Protein AF-A0A382LMN2-F1 (afdb_monomer_lite)

pLDDT: mean 72.13, std 16.88, range [38.47, 96.56]

Organism: NCBI:txid408172

Structure (mmCIF, N/CA/C/O backbone):
data_AF-A0A382LMN2-F1
#
_entry.id   AF-A0A382LMN2-F1
#
loop_
_atom_site.group_PDB
_atom_site.id
_atom_site.type_symbol
_atom_site.label_atom_id
_atom_site.label_alt_id
_atom_site.label_comp_id
_atom_site.label_asym_id
_atom_site.label_entity_id
_atom_site.label_seq_id
_atom_site.pdbx_PDB_ins_code
_atom_site.Cartn_x
_atom_site.Cartn_y
_atom_site.Cartn_z
_atom_site.occupancy
_atom_site.B_iso_or_equiv
_atom_site.auth_seq_id
_atom_site.auth_comp_id
_atom_site.auth_asym_id
_atom_site.auth_atom_id
_atom_site.pdbx_PDB_model_num
ATOM 1 N N . MET A 1 1 ? -44.922 22.639 53.403 1.00 44.03 1 MET A N 1
ATOM 2 C CA . MET A 1 1 ? -43.951 23.077 52.378 1.00 44.03 1 MET A CA 1
ATOM 3 C C . MET A 1 1 ? -42.665 22.311 52.611 1.00 44.03 1 MET A C 1
ATOM 5 O O . MET A 1 1 ? -41.783 22.781 53.315 1.00 44.03 1 MET A O 1
ATOM 9 N N . SER A 1 2 ? -42.624 21.088 52.099 1.00 39.62 2 SER A N 1
ATOM 10 C CA . SER A 1 2 ? -41.439 20.240 52.046 1.00 39.62 2 SER A CA 1
ATOM 11 C C . SER A 1 2 ? -41.051 20.148 50.576 1.00 39.62 2 SER A C 1
ATOM 13 O O . SER A 1 2 ? -41.815 19.634 49.766 1.00 39.62 2 SER A O 1
ATOM 15 N N . HIS A 1 3 ? -39.913 20.753 50.246 1.00 42.72 3 HIS A N 1
ATOM 16 C CA . HIS A 1 3 ? -39.228 20.577 48.973 1.00 42.72 3 HIS A CA 1
ATOM 17 C C . HIS A 1 3 ? -38.740 19.127 48.897 1.00 42.72 3 HIS A C 1
ATOM 19 O O . HIS A 1 3 ? -37.805 18.768 49.611 1.00 42.72 3 HIS A O 1
ATOM 25 N N . GLU A 1 4 ? -39.357 18.311 48.049 1.00 47.22 4 GLU A N 1
ATOM 26 C CA . GLU A 1 4 ? -38.741 17.076 47.567 1.00 47.22 4 GLU A CA 1
ATOM 27 C C . GLU A 1 4 ? -37.916 17.428 46.328 1.00 47.22 4 GLU A C 1
ATOM 29 O O . GLU A 1 4 ? -38.430 17.919 45.323 1.00 47.22 4 GLU A O 1
ATOM 34 N N . LYS A 1 5 ? -36.599 17.268 46.462 1.00 44.41 5 LYS A N 1
ATOM 35 C CA . LYS A 1 5 ? -35.650 17.255 45.355 1.00 44.41 5 LYS A CA 1
ATOM 36 C C . LYS A 1 5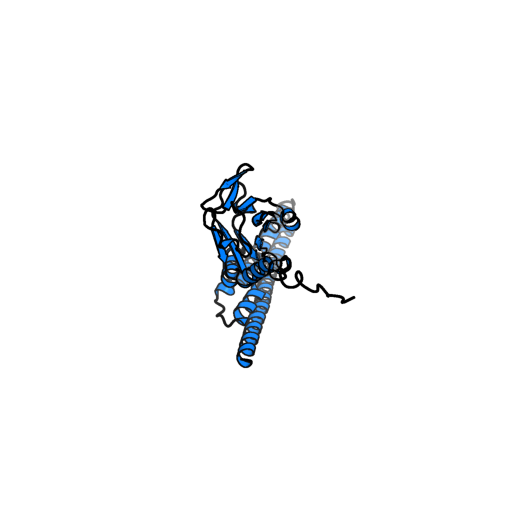 ? -35.883 15.971 44.559 1.00 44.41 5 LYS A C 1
ATOM 38 O O . LYS A 1 5 ? -35.509 14.900 45.026 1.00 44.41 5 LYS A O 1
ATOM 43 N N . GLU A 1 6 ? -36.438 16.087 43.362 1.00 44.44 6 GLU A N 1
ATOM 44 C CA . GLU A 1 6 ? -36.254 15.079 42.317 1.00 44.44 6 GLU A CA 1
ATOM 45 C C . GLU A 1 6 ? -34.881 15.321 41.669 1.00 44.44 6 GLU A C 1
ATOM 47 O O . GLU A 1 6 ? -34.753 16.035 40.677 1.00 44.44 6 GLU A O 1
ATOM 52 N N . GLU A 1 7 ? -33.825 14.799 42.296 1.00 52.94 7 GLU A N 1
ATOM 53 C CA . GLU A 1 7 ? -32.497 14.700 41.686 1.00 52.94 7 GLU A CA 1
ATOM 54 C C . GLU A 1 7 ? -32.306 13.290 41.114 1.00 52.94 7 GLU A C 1
ATOM 56 O O . GLU A 1 7 ? -32.461 12.301 41.825 1.00 52.94 7 GLU A O 1
ATOM 61 N N . GLY A 1 8 ? -31.905 13.229 39.841 1.00 51.38 8 GLY A N 1
ATOM 62 C CA . GLY A 1 8 ? -31.037 12.168 39.327 1.00 51.38 8 GLY A CA 1
ATOM 63 C C . GLY A 1 8 ? -31.713 10.882 38.857 1.00 51.38 8 GLY A C 1
ATOM 64 O O . GLY A 1 8 ? -31.663 9.865 39.542 1.00 51.38 8 GLY A O 1
ATOM 65 N N . TRP A 1 9 ? -32.242 10.877 37.629 1.00 49.50 9 TRP A N 1
ATOM 66 C CA . TRP A 1 9 ? -32.497 9.620 36.905 1.00 49.50 9 TRP A CA 1
ATOM 67 C C . TRP A 1 9 ? -32.193 9.687 35.399 1.00 49.50 9 TRP A C 1
ATOM 69 O O . TRP A 1 9 ? -32.800 8.969 34.613 1.00 49.50 9 TRP A O 1
ATOM 79 N N . TRP A 1 10 ? -31.259 10.553 34.985 1.00 48.50 10 TRP A N 1
ATOM 80 C CA . TRP A 1 10 ? -30.797 10.630 33.587 1.00 48.50 10 TRP A CA 1
ATOM 81 C C . TRP A 1 10 ? -29.269 10.696 33.418 1.00 48.50 10 TRP A C 1
ATOM 83 O O . TRP A 1 10 ? -28.801 10.609 32.289 1.00 48.50 10 TRP A O 1
ATOM 93 N N . ASP A 1 11 ? -28.484 10.781 34.499 1.00 49.44 11 ASP A N 1
ATOM 94 C CA . ASP A 1 11 ? -27.034 11.038 34.410 1.00 49.44 11 ASP A CA 1
ATOM 95 C C . ASP A 1 11 ? -26.134 9.780 34.477 1.00 49.44 11 ASP A C 1
ATOM 97 O O . ASP A 1 11 ? -24.919 9.903 34.366 1.00 49.44 11 ASP A O 1
ATOM 101 N N . GLU A 1 12 ? -26.683 8.562 34.606 1.00 54.69 12 GLU A N 1
ATOM 102 C CA . GLU A 1 12 ? -25.880 7.353 34.913 1.00 54.69 12 GLU A CA 1
ATOM 103 C C . GLU A 1 12 ? -25.796 6.292 33.786 1.00 54.69 12 GLU A C 1
ATOM 105 O O . GLU A 1 12 ? -25.371 5.164 34.016 1.00 54.69 12 GLU A O 1
ATOM 110 N N . ALA A 1 13 ? -26.180 6.602 32.546 1.00 53.03 13 ALA A N 1
ATOM 111 C CA . ALA A 1 13 ? -25.902 5.736 31.389 1.00 53.03 13 ALA A CA 1
ATOM 112 C C . ALA A 1 13 ? -26.024 6.574 30.108 1.00 53.03 13 ALA A C 1
ATOM 114 O O . ALA A 1 13 ? -27.131 6.917 29.708 1.00 53.03 13 ALA A O 1
ATOM 115 N N . LEU A 1 14 ? -24.944 7.004 29.450 1.00 52.25 14 LEU A N 1
ATOM 116 C CA . LEU A 1 14 ? -24.284 6.224 28.394 1.00 52.25 14 LEU A CA 1
ATOM 117 C C . LEU A 1 14 ? -22.991 6.938 27.904 1.00 52.25 14 LEU A C 1
ATOM 119 O O . LEU A 1 14 ? -23.033 7.601 26.871 1.00 52.25 14 LEU A O 1
ATOM 123 N N . PRO A 1 15 ? -21.827 6.809 28.566 1.00 46.28 15 PRO A N 1
ATOM 124 C CA . PRO A 1 15 ? -20.550 7.165 27.935 1.00 46.28 15 PRO A CA 1
ATOM 125 C C . PRO A 1 15 ? -19.889 5.997 27.173 1.00 46.28 15 PRO A C 1
ATOM 127 O O . PRO A 1 15 ? -18.960 6.218 26.410 1.00 46.28 15 PRO A O 1
ATOM 130 N N . GLU A 1 16 ? -20.357 4.749 27.315 1.00 50.62 16 GLU A N 1
ATOM 131 C CA . GLU A 1 16 ? -19.667 3.591 26.707 1.00 50.62 16 GLU A CA 1
ATOM 132 C C . GLU A 1 16 ? -20.002 3.341 25.224 1.00 50.62 16 GLU A C 1
ATOM 134 O O . GLU A 1 16 ? -19.225 2.705 24.510 1.00 50.62 16 GLU A O 1
ATOM 139 N N . ALA A 1 17 ? -21.147 3.825 24.731 1.00 52.25 17 ALA A N 1
ATOM 140 C CA . ALA A 1 17 ? -21.616 3.493 23.383 1.00 52.25 17 ALA A CA 1
ATOM 141 C C . ALA A 1 17 ? -20.947 4.322 22.269 1.00 52.25 17 ALA A C 1
ATOM 143 O O . ALA A 1 17 ? -20.741 3.803 21.171 1.00 52.25 17 ALA A O 1
ATOM 144 N N . GLU A 1 18 ? -20.590 5.585 22.532 1.00 52.78 18 GLU A N 1
ATOM 145 C CA . GLU A 1 18 ? -20.023 6.482 21.510 1.00 52.78 18 GLU A CA 1
ATOM 146 C C . GLU A 1 18 ? -18.546 6.176 21.198 1.00 52.78 18 GLU A C 1
ATOM 148 O O . GLU A 1 18 ? -18.110 6.334 20.056 1.00 52.78 18 GLU A O 1
ATOM 153 N N . ASP A 1 19 ? -17.802 5.621 22.159 1.00 63.00 19 ASP A N 1
ATOM 154 C CA . ASP A 1 19 ? -16.379 5.291 21.996 1.00 63.00 19 ASP A CA 1
ATOM 155 C C . ASP A 1 19 ? -16.121 3.867 21.474 1.00 63.00 19 ASP A C 1
ATOM 157 O O . ASP A 1 19 ? -15.007 3.552 21.037 1.00 63.00 19 ASP A O 1
ATOM 161 N N . ALA A 1 20 ? -17.133 2.992 21.463 1.00 71.94 20 ALA A N 1
ATOM 162 C CA . ALA A 1 20 ? -16.976 1.591 21.067 1.00 71.94 20 ALA A CA 1
ATOM 163 C C . ALA A 1 20 ? -16.419 1.404 19.632 1.00 71.94 20 ALA A C 1
ATOM 165 O O . ALA A 1 20 ? -15.496 0.599 19.454 1.00 71.94 20 ALA A O 1
ATOM 166 N N . PRO A 1 21 ? -16.867 2.157 18.602 1.00 83.25 21 PRO A N 1
ATOM 167 C CA . PRO A 1 21 ? -16.279 2.075 17.264 1.00 83.25 21 PRO A CA 1
ATOM 168 C C . PRO A 1 21 ? -14.823 2.556 17.223 1.00 83.25 21 PRO A C 1
ATOM 170 O O . PRO A 1 21 ? -13.989 1.955 16.541 1.00 83.25 21 PRO A O 1
ATOM 173 N N . ALA A 1 22 ? -14.496 3.615 17.970 1.00 85.75 22 ALA A N 1
ATOM 174 C CA . ALA A 1 22 ? -13.142 4.158 18.036 1.00 85.75 22 ALA A CA 1
ATOM 175 C C . ALA A 1 22 ? -12.178 3.180 18.724 1.00 85.75 22 ALA A C 1
ATOM 177 O O . ALA A 1 22 ? -11.065 2.954 18.239 1.00 85.75 22 ALA A O 1
ATOM 178 N N . ALA A 1 23 ? -12.621 2.542 19.810 1.00 87.38 23 ALA A N 1
ATOM 179 C CA . ALA A 1 23 ? -11.882 1.490 20.498 1.00 87.38 23 ALA A CA 1
ATOM 180 C C . ALA A 1 23 ? -11.632 0.282 19.579 1.00 87.38 23 ALA A C 1
ATOM 182 O O . ALA A 1 23 ? -10.494 -0.188 19.481 1.00 87.38 23 ALA A O 1
ATOM 183 N N . ALA A 1 24 ? -12.653 -0.165 18.837 1.00 91.25 24 ALA A N 1
ATOM 184 C CA . ALA A 1 24 ? -12.527 -1.262 17.878 1.00 91.25 24 ALA A CA 1
ATOM 185 C C . ALA A 1 24 ? -11.499 -0.948 16.779 1.00 91.25 24 ALA A C 1
ATOM 187 O O . ALA A 1 24 ? -10.631 -1.773 16.476 1.00 91.25 24 ALA A O 1
ATOM 188 N N . TRP A 1 25 ? -11.522 0.267 16.226 1.00 92.38 25 TRP A N 1
ATOM 189 C CA . TRP A 1 25 ? -10.536 0.685 15.231 1.00 92.38 25 TRP A CA 1
ATOM 190 C C . TRP A 1 25 ? -9.134 0.876 15.804 1.00 92.38 25 TRP A C 1
ATOM 192 O O . TRP A 1 25 ? -8.158 0.581 15.116 1.00 92.38 25 TRP A O 1
ATOM 202 N N . ASN A 1 26 ? -9.001 1.323 17.052 1.00 90.19 26 ASN A N 1
ATOM 203 C CA . ASN A 1 26 ? -7.712 1.392 17.740 1.00 90.19 26 ASN A CA 1
ATOM 204 C C . ASN A 1 26 ? -7.108 -0.000 17.949 1.00 90.19 26 ASN A C 1
ATOM 206 O O . ASN A 1 26 ? -5.935 -0.204 17.630 1.00 90.19 26 ASN A O 1
ATOM 210 N N . ALA A 1 27 ? -7.911 -0.970 18.388 1.00 88.81 27 ALA A N 1
ATOM 211 C CA . ALA A 1 27 ? -7.484 -2.360 18.514 1.00 88.81 27 ALA A CA 1
ATOM 212 C C . ALA A 1 27 ? -7.101 -2.959 17.149 1.00 88.81 27 ALA A C 1
ATOM 214 O O . ALA A 1 27 ? -6.038 -3.569 17.011 1.00 88.81 27 ALA A O 1
ATOM 215 N N . ALA A 1 28 ? -7.913 -2.720 16.114 1.00 90.38 28 ALA A N 1
ATOM 216 C CA . ALA A 1 28 ? -7.632 -3.140 14.740 1.00 90.38 28 ALA A CA 1
ATOM 217 C C . ALA A 1 28 ? -6.340 -2.529 14.192 1.00 90.38 28 ALA A C 1
ATOM 219 O O . ALA A 1 28 ? -5.524 -3.207 13.574 1.00 90.38 28 ALA A O 1
ATOM 220 N N . ALA A 1 29 ? -6.107 -1.253 14.467 1.00 87.38 29 ALA A N 1
ATOM 221 C CA . ALA A 1 29 ? -4.877 -0.581 14.104 1.00 87.38 29 ALA A CA 1
ATOM 222 C C . ALA A 1 29 ? -3.656 -1.128 14.863 1.00 87.38 29 ALA A C 1
ATOM 224 O O . ALA A 1 29 ? -2.567 -1.136 14.294 1.00 87.38 29 ALA A O 1
ATOM 225 N N . ALA A 1 30 ? -3.793 -1.579 16.108 1.00 85.94 30 ALA A N 1
ATOM 226 C CA . ALA A 1 30 ? -2.679 -2.170 16.850 1.00 85.94 30 ALA A CA 1
ATOM 227 C C . ALA A 1 30 ? -2.298 -3.562 16.313 1.00 85.94 30 ALA A C 1
ATOM 229 O O . ALA A 1 30 ? -1.115 -3.869 16.192 1.00 85.94 30 ALA A O 1
ATOM 230 N N . ARG A 1 31 ? -3.294 -4.379 15.945 1.00 90.69 31 ARG A N 1
ATOM 231 C CA . ARG A 1 31 ? -3.092 -5.750 15.435 1.00 90.69 31 ARG A CA 1
ATOM 232 C C . ARG A 1 31 ? -2.879 -5.841 13.920 1.00 90.69 31 ARG A C 1
ATOM 234 O O . ARG A 1 31 ? -2.452 -6.877 13.423 1.00 90.69 31 ARG A O 1
ATOM 241 N N . GLY A 1 32 ? -3.235 -4.794 13.178 1.00 84.69 32 GLY A N 1
ATOM 242 C CA . GLY A 1 32 ? -3.258 -4.823 11.721 1.00 84.69 32 GLY A CA 1
ATOM 243 C C . GLY A 1 32 ? -1.868 -4.832 11.079 1.00 84.69 32 GLY A C 1
ATOM 244 O O . GLY A 1 32 ? -0.932 -4.241 11.622 1.00 84.69 32 GLY A O 1
ATOM 245 N N . PRO A 1 33 ? -1.732 -5.454 9.895 1.00 87.88 33 PRO A N 1
ATOM 246 C CA . PRO A 1 33 ? -0.451 -5.652 9.234 1.00 87.88 33 PRO A CA 1
ATOM 247 C C . PRO A 1 33 ? 0.167 -4.323 8.781 1.00 87.88 33 PRO A C 1
ATOM 249 O O . PRO A 1 33 ? -0.522 -3.309 8.615 1.00 87.88 33 PRO A O 1
ATOM 252 N N . ALA A 1 34 ? 1.485 -4.339 8.575 1.00 85.19 34 ALA A N 1
ATOM 253 C CA . ALA A 1 34 ? 2.240 -3.171 8.121 1.00 85.19 34 ALA A CA 1
ATOM 254 C C . ALA A 1 34 ? 2.011 -2.865 6.634 1.00 85.19 34 ALA A C 1
ATOM 256 O O . ALA A 1 34 ? 2.118 -1.711 6.229 1.00 85.19 34 ALA A O 1
ATOM 257 N N . ALA A 1 35 ? 1.669 -3.880 5.844 1.00 88.75 35 ALA A N 1
ATOM 258 C CA . ALA A 1 35 ? 1.231 -3.734 4.466 1.00 88.75 35 ALA A CA 1
ATOM 259 C C . ALA A 1 35 ? 0.148 -4.770 4.149 1.00 88.75 35 ALA A C 1
ATOM 261 O O . ALA A 1 35 ? -0.040 -5.741 4.887 1.00 88.75 35 ALA A O 1
ATOM 262 N N . VAL A 1 36 ? -0.570 -4.568 3.053 1.00 92.19 36 VAL A N 1
ATOM 263 C CA . VAL A 1 36 ? -1.523 -5.541 2.517 1.00 92.19 36 VAL A CA 1
ATOM 264 C C . VAL A 1 36 ? -1.280 -5.736 1.030 1.00 92.19 36 VAL A C 1
ATOM 266 O O . VAL A 1 36 ? -0.961 -4.787 0.320 1.00 92.19 36 VAL A O 1
ATOM 269 N N . THR A 1 37 ? -1.426 -6.964 0.552 1.00 92.44 37 THR A N 1
ATOM 270 C CA . THR A 1 37 ? -1.397 -7.278 -0.879 1.00 92.44 37 THR A CA 1
ATOM 271 C C . THR A 1 37 ? -2.806 -7.590 -1.340 1.00 92.44 37 THR A C 1
ATOM 273 O O . THR A 1 37 ? -3.458 -8.441 -0.736 1.00 92.44 37 THR A O 1
ATOM 276 N N . ILE A 1 38 ? -3.251 -6.929 -2.402 1.00 91.94 38 ILE A N 1
ATOM 277 C CA . ILE A 1 38 ? -4.475 -7.270 -3.127 1.00 91.94 38 ILE A CA 1
ATOM 278 C C . ILE A 1 38 ? -4.058 -8.010 -4.399 1.00 91.94 38 ILE A C 1
ATOM 280 O O . ILE A 1 38 ? -3.173 -7.546 -5.121 1.00 91.94 38 ILE A O 1
ATOM 284 N N . ALA A 1 39 ? -4.654 -9.171 -4.650 1.00 90.31 39 ALA A N 1
ATOM 285 C CA . ALA A 1 39 ? -4.392 -9.976 -5.839 1.00 90.31 39 ALA A CA 1
ATOM 286 C C . ALA A 1 39 ? -5.677 -10.637 -6.347 1.00 90.31 39 ALA A C 1
ATOM 288 O O . ALA A 1 39 ? -6.613 -10.849 -5.577 1.00 90.31 39 ALA A O 1
ATOM 289 N N . GLY A 1 40 ? -5.693 -11.011 -7.627 1.00 86.19 40 GLY A N 1
ATOM 290 C CA . GLY A 1 40 ? -6.799 -11.752 -8.237 1.00 86.19 40 GLY A CA 1
ATOM 291 C C . GLY A 1 40 ? -7.954 -10.885 -8.743 1.00 86.19 40 GLY A C 1
ATOM 292 O O . GLY A 1 40 ? -8.954 -11.442 -9.187 1.00 86.19 40 GLY A O 1
ATOM 293 N N . ALA A 1 41 ? -7.827 -9.552 -8.713 1.00 90.31 41 ALA A N 1
ATOM 294 C CA . ALA A 1 41 ? -8.750 -8.681 -9.434 1.00 90.31 41 ALA A CA 1
ATOM 295 C C . ALA A 1 41 ? -8.545 -8.850 -10.943 1.00 90.31 41 ALA A C 1
ATOM 297 O O . ALA A 1 41 ? -7.405 -8.929 -11.410 1.00 90.31 41 ALA A O 1
ATOM 298 N N . THR A 1 42 ? -9.646 -8.896 -11.692 1.00 88.31 42 THR A N 1
ATOM 299 C CA . THR A 1 42 ? -9.654 -8.968 -13.158 1.00 88.31 42 THR A CA 1
ATOM 300 C C . THR A 1 42 ? -10.520 -7.842 -13.716 1.00 88.31 42 THR A C 1
ATOM 302 O O . THR A 1 42 ? -11.472 -7.425 -13.060 1.00 88.31 42 THR A O 1
ATOM 305 N N . GLY A 1 43 ? -10.161 -7.310 -14.885 1.00 81.69 43 GLY A N 1
ATOM 306 C CA . GLY A 1 43 ? -10.816 -6.141 -15.476 1.00 81.69 43 GLY A CA 1
ATOM 307 C C . GLY A 1 43 ? -9.819 -5.187 -16.129 1.00 81.69 43 GLY A C 1
ATOM 308 O O . GLY A 1 43 ? -8.626 -5.481 -16.206 1.00 81.69 43 GLY A O 1
ATOM 309 N N . GLU A 1 44 ? -10.316 -4.049 -16.601 1.00 80.44 44 GLU A N 1
ATOM 310 C CA . GLU A 1 44 ? -9.488 -2.981 -17.165 1.00 80.44 44 GLU A CA 1
ATOM 311 C C . GLU A 1 44 ? -8.700 -2.267 -16.056 1.00 80.44 44 GLU A C 1
ATOM 313 O O . GLU A 1 44 ? -9.217 -2.029 -14.963 1.00 80.44 44 GLU A O 1
ATOM 318 N N . ASP A 1 45 ? -7.422 -1.986 -16.319 1.00 79.06 45 ASP A N 1
ATOM 319 C CA . ASP A 1 45 ? -6.492 -1.271 -15.435 1.00 79.06 45 ASP A CA 1
ATOM 320 C C . ASP A 1 45 ? -6.384 -1.802 -13.990 1.00 79.06 45 ASP A C 1
ATOM 322 O O . ASP A 1 45 ? -5.893 -1.113 -13.089 1.00 79.06 45 ASP A O 1
ATOM 326 N N . VAL A 1 46 ? -6.800 -3.045 -13.725 1.00 84.62 46 VAL A N 1
ATOM 327 C CA . VAL A 1 46 ? -6.746 -3.629 -12.373 1.00 84.62 46 VAL A CA 1
ATOM 328 C C . VAL A 1 46 ? -5.316 -3.766 -11.864 1.00 84.62 46 VAL A C 1
ATOM 330 O O . VAL A 1 46 ? -5.090 -3.591 -10.672 1.00 84.62 46 VAL A O 1
ATOM 333 N N . ASP A 1 47 ? -4.338 -3.986 -12.741 1.00 83.81 47 ASP A N 1
ATOM 334 C CA . ASP A 1 47 ? -2.919 -4.041 -12.370 1.00 83.81 47 ASP A CA 1
ATOM 335 C C . ASP A 1 47 ? -2.309 -2.656 -12.127 1.00 83.81 47 ASP A C 1
ATOM 337 O O . ASP A 1 47 ? -1.273 -2.541 -11.475 1.00 83.81 47 ASP A O 1
ATOM 341 N N . GLU A 1 48 ? -2.960 -1.587 -12.581 1.00 81.50 48 GLU A N 1
ATOM 342 C CA . GLU A 1 48 ? -2.544 -0.203 -12.333 1.00 81.50 48 GLU A CA 1
ATOM 343 C C . GLU A 1 48 ? -3.300 0.437 -11.160 1.00 81.50 48 GLU A C 1
ATOM 345 O O . GLU A 1 48 ? -2.805 1.378 -10.533 1.00 81.50 48 GLU A O 1
ATOM 350 N N . ASN A 1 49 ? -4.472 -0.094 -10.809 1.00 86.06 49 ASN A N 1
ATOM 351 C CA . ASN A 1 49 ? -5.357 0.528 -9.828 1.00 86.06 49 ASN A CA 1
ATOM 352 C C . ASN A 1 49 ? -5.609 -0.334 -8.585 1.00 86.06 49 ASN A C 1
ATOM 354 O O . ASN A 1 49 ? -5.624 0.210 -7.482 1.00 86.06 49 ASN A O 1
ATOM 358 N N . VAL A 1 50 ? -5.774 -1.654 -8.730 1.00 89.56 50 VAL A N 1
ATOM 359 C CA . VAL A 1 50 ? -6.315 -2.541 -7.680 1.00 89.56 50 VAL A CA 1
ATOM 360 C C . VAL A 1 50 ? -5.284 -3.547 -7.171 1.00 89.56 50 VAL A C 1
ATOM 362 O O . VAL A 1 50 ? -4.984 -3.564 -5.978 1.00 89.56 50 VAL A O 1
ATOM 365 N N . ASN A 1 51 ? -4.728 -4.380 -8.050 1.00 88.81 51 ASN A N 1
ATOM 366 C CA . ASN A 1 51 ? -3.738 -5.387 -7.691 1.00 88.81 51 ASN A CA 1
ATOM 367 C C . ASN A 1 51 ? -2.426 -4.716 -7.254 1.00 88.81 51 ASN A C 1
ATOM 369 O O . ASN A 1 51 ? -1.976 -3.714 -7.821 1.00 88.81 51 ASN A O 1
ATOM 373 N N . GLY A 1 52 ? -1.783 -5.285 -6.238 1.00 87.56 52 GLY A N 1
ATOM 374 C CA . GLY A 1 52 ? -0.467 -4.856 -5.774 1.00 87.56 52 GLY A CA 1
ATOM 375 C C . GLY A 1 52 ? -0.354 -4.712 -4.263 1.00 87.56 52 GLY A C 1
ATOM 376 O O . GLY A 1 52 ? -1.222 -5.122 -3.489 1.00 87.56 52 GLY A O 1
ATOM 377 N N . MET A 1 53 ? 0.775 -4.143 -3.842 1.00 87.38 53 MET A N 1
ATOM 378 C CA . MET A 1 53 ? 1.115 -3.935 -2.437 1.00 87.38 53 MET A CA 1
ATOM 379 C C . MET A 1 53 ? 0.702 -2.537 -1.973 1.00 87.38 53 MET A C 1
ATOM 381 O O . MET A 1 53 ? 1.027 -1.541 -2.620 1.00 87.38 53 MET A O 1
ATOM 385 N N . PHE A 1 54 ? 0.058 -2.465 -0.812 1.00 91.50 54 PHE A N 1
ATOM 386 C CA . PHE A 1 54 ? -0.338 -1.232 -0.145 1.00 91.50 54 PHE A CA 1
ATOM 387 C C . PHE A 1 54 ? 0.329 -1.146 1.227 1.00 91.50 54 PHE A C 1
ATOM 389 O O . PHE A 1 54 ? 0.054 -1.941 2.128 1.00 91.50 54 PHE A O 1
ATOM 396 N N . ASP A 1 55 ? 1.203 -0.160 1.392 1.00 90.00 55 ASP A N 1
ATOM 397 C CA . ASP A 1 55 ? 1.913 0.117 2.632 1.00 90.00 55 ASP A CA 1
ATOM 398 C C . ASP A 1 55 ? 1.029 0.947 3.566 1.00 90.00 55 ASP A C 1
ATOM 400 O O . ASP A 1 55 ? 0.401 1.928 3.165 1.00 90.00 55 ASP A O 1
ATOM 404 N N . ARG A 1 56 ? 0.966 0.568 4.840 1.00 89.62 56 ARG A N 1
ATOM 405 C CA . ARG A 1 56 ? 0.172 1.300 5.825 1.00 89.62 56 ARG A CA 1
ATOM 406 C C . ARG A 1 56 ? 0.777 2.676 6.092 1.00 89.62 56 ARG A C 1
ATOM 408 O O . ARG A 1 56 ? 1.983 2.787 6.308 1.00 89.62 56 ARG A O 1
ATOM 415 N N . VAL A 1 57 ? -0.069 3.703 6.192 1.00 90.38 57 VAL A N 1
ATOM 416 C CA . VAL A 1 57 ? 0.358 5.085 6.463 1.00 90.38 57 VAL A CA 1
ATOM 417 C C . VAL A 1 57 ? -0.261 5.585 7.775 1.00 90.38 57 VAL A C 1
ATOM 419 O O . VAL A 1 57 ? -1.359 6.139 7.775 1.00 90.38 57 VAL A O 1
ATOM 422 N N . PRO A 1 58 ? 0.414 5.401 8.930 1.00 85.06 58 PRO A N 1
ATOM 423 C CA . PRO A 1 58 ? -0.130 5.794 10.232 1.00 85.06 58 PRO A CA 1
ATOM 424 C C . PRO A 1 58 ? -0.461 7.285 10.353 1.00 85.06 58 PRO A C 1
ATOM 426 O O . PRO A 1 58 ? -1.397 7.627 11.065 1.00 85.06 58 PRO A O 1
ATOM 429 N N . ALA A 1 59 ? 0.278 8.155 9.658 1.00 84.50 59 ALA A N 1
ATOM 430 C CA . ALA A 1 59 ? 0.072 9.605 9.692 1.00 84.50 59 ALA A CA 1
ATOM 431 C C . ALA A 1 59 ? -1.246 10.053 9.030 1.00 84.50 59 ALA A C 1
ATOM 433 O O . ALA A 1 59 ? -1.802 11.073 9.416 1.00 84.50 59 ALA A O 1
ATOM 434 N N . GLU A 1 60 ? -1.767 9.271 8.081 1.00 87.31 60 GLU A N 1
ATOM 435 C CA . GLU A 1 60 ? -3.028 9.552 7.370 1.00 87.31 60 GLU A CA 1
ATOM 436 C C . GLU A 1 60 ? -4.259 9.063 8.150 1.00 87.31 60 GLU A C 1
ATOM 438 O O . GLU A 1 60 ? -5.407 9.294 7.768 1.00 87.31 60 GLU A O 1
ATOM 443 N N . ARG A 1 61 ? -4.038 8.357 9.262 1.00 87.31 61 ARG A N 1
ATOM 444 C CA . ARG A 1 61 ? -5.106 7.817 10.093 1.00 87.31 61 ARG A CA 1
ATOM 445 C C . ARG A 1 61 ? -5.677 8.910 10.997 1.00 87.31 61 ARG A C 1
ATOM 447 O O . ARG A 1 61 ? -4.970 9.486 11.819 1.00 87.31 61 ARG A O 1
ATOM 454 N N . ARG A 1 62 ? -6.996 9.110 10.942 1.00 84.94 62 ARG A N 1
ATOM 455 C CA . ARG A 1 62 ? -7.718 9.934 11.928 1.00 84.94 62 ARG A CA 1
ATOM 456 C C . ARG A 1 62 ? -7.771 9.238 13.292 1.00 84.94 62 ARG A C 1
ATOM 458 O O . ARG A 1 62 ? -7.857 8.011 13.363 1.00 84.94 62 ARG A O 1
ATOM 465 N N . ALA A 1 63 ? -7.763 10.010 14.379 1.00 79.75 63 ALA A N 1
ATOM 466 C CA . ALA A 1 63 ? -7.921 9.472 15.731 1.00 79.75 63 ALA A CA 1
ATOM 467 C C . ALA A 1 63 ? -9.209 8.630 15.834 1.00 79.75 63 ALA A C 1
ATOM 469 O O . ALA A 1 63 ? -10.269 9.070 15.397 1.00 79.75 63 ALA A O 1
ATOM 470 N N . GLY A 1 64 ? -9.100 7.393 16.333 1.00 82.31 64 GLY A N 1
ATOM 471 C CA . GLY A 1 64 ? -10.225 6.447 16.397 1.00 82.31 64 GLY A CA 1
ATOM 472 C C . GLY A 1 64 ? -10.722 5.914 15.042 1.00 82.31 64 GLY A C 1
ATOM 473 O O . GLY A 1 64 ? -11.675 5.147 15.006 1.00 82.31 64 GLY A O 1
ATOM 474 N N . GLY A 1 65 ? -10.093 6.282 13.921 1.00 87.94 65 GLY A N 1
ATOM 475 C CA . GLY A 1 65 ? -10.486 5.846 12.579 1.00 87.94 65 GLY A CA 1
ATOM 476 C C . GLY A 1 65 ? -9.827 4.539 12.138 1.00 87.94 65 GLY A C 1
ATOM 477 O O . GLY A 1 65 ? -8.858 4.073 12.746 1.00 87.94 65 GLY A O 1
ATOM 478 N N . ALA A 1 66 ? -10.325 3.958 11.047 1.00 92.25 66 ALA A N 1
ATOM 479 C CA . ALA A 1 66 ? -9.723 2.793 10.403 1.00 92.25 66 ALA A CA 1
ATOM 480 C C . ALA A 1 66 ? -8.313 3.104 9.848 1.00 92.25 66 ALA A C 1
ATOM 482 O O . ALA A 1 66 ? -8.016 4.261 9.537 1.00 92.25 66 ALA A O 1
ATOM 483 N N . PRO A 1 67 ? -7.413 2.108 9.743 1.00 93.38 67 PRO A N 1
ATOM 484 C CA . PRO A 1 67 ? -6.115 2.302 9.102 1.00 93.38 67 PRO A CA 1
ATOM 485 C C . PRO A 1 67 ? -6.260 2.638 7.612 1.00 93.38 67 PRO A C 1
ATOM 487 O O . PRO A 1 67 ? -7.179 2.167 6.950 1.00 93.38 67 PRO A O 1
ATOM 490 N N . VAL A 1 68 ? -5.311 3.422 7.099 1.00 92.81 68 VAL A N 1
ATOM 491 C CA . VAL A 1 68 ? -5.215 3.812 5.687 1.00 92.81 68 VAL A CA 1
ATOM 492 C C . VAL A 1 68 ? -3.937 3.217 5.104 1.00 92.81 68 VAL A C 1
ATOM 494 O O . VAL A 1 68 ? -2.895 3.208 5.773 1.00 92.81 68 VAL A O 1
ATOM 497 N N . TYR A 1 69 ? -4.012 2.718 3.872 1.00 93.19 69 TYR A N 1
ATOM 498 C CA . TYR A 1 69 ? -2.870 2.151 3.160 1.00 93.19 69 TYR A CA 1
ATOM 499 C C . TYR A 1 69 ? -2.692 2.834 1.803 1.00 93.19 69 TYR A C 1
ATOM 501 O O . TYR A 1 69 ? -3.672 3.162 1.138 1.00 93.19 69 TYR A O 1
ATOM 509 N N . ARG A 1 70 ? -1.443 3.036 1.388 1.00 91.50 70 ARG A N 1
ATOM 510 C CA . ARG A 1 70 ? -1.059 3.657 0.117 1.00 91.50 70 ARG A CA 1
ATOM 511 C C . ARG A 1 70 ? -0.384 2.628 -0.773 1.00 91.50 70 ARG A C 1
ATOM 513 O O . ARG A 1 70 ? 0.509 1.919 -0.310 1.00 91.50 70 ARG A O 1
ATOM 520 N N . ARG A 1 71 ? -0.773 2.561 -2.041 1.00 87.94 71 ARG A N 1
ATOM 521 C CA . ARG A 1 71 ? -0.155 1.658 -3.014 1.00 87.94 71 ARG A CA 1
ATOM 522 C C . ARG A 1 71 ? 1.324 1.999 -3.212 1.00 87.94 71 ARG A C 1
ATOM 524 O O . ARG A 1 71 ? 1.722 3.165 -3.207 1.00 87.94 71 ARG A O 1
ATOM 531 N N . ARG A 1 72 ? 2.156 0.973 -3.377 1.00 82.25 72 ARG A N 1
ATOM 532 C CA . ARG A 1 72 ? 3.579 1.118 -3.699 1.00 82.25 72 ARG A CA 1
ATOM 533 C C . ARG A 1 72 ? 3.759 1.347 -5.205 1.00 82.25 72 ARG A C 1
ATOM 535 O O . ARG A 1 72 ? 3.019 0.791 -6.006 1.00 82.25 72 ARG A O 1
ATOM 542 N N . GLY A 1 73 ? 4.734 2.170 -5.593 1.00 71.25 73 GLY A N 1
ATOM 543 C CA . GLY A 1 73 ? 5.063 2.455 -7.000 1.00 71.25 73 GLY A CA 1
ATOM 544 C C . GLY A 1 73 ? 4.139 3.474 -7.681 1.00 71.25 73 GLY A C 1
ATOM 545 O O . GLY A 1 73 ? 4.627 4.320 -8.422 1.00 71.25 73 GLY A O 1
ATOM 546 N N . VAL A 1 74 ? 2.840 3.470 -7.362 1.00 66.12 74 VAL A N 1
ATOM 547 C CA . VAL A 1 74 ? 1.846 4.428 -7.880 1.00 66.12 74 VAL A CA 1
ATOM 548 C C . VAL A 1 74 ? 1.314 5.285 -6.733 1.00 66.12 74 VAL A C 1
ATOM 550 O O . VAL A 1 74 ? 0.647 4.791 -5.828 1.00 66.12 74 VAL A O 1
ATOM 553 N N . GLY A 1 75 ? 1.656 6.576 -6.748 1.00 65.88 75 GLY A N 1
ATOM 554 C CA . GLY A 1 75 ? 1.498 7.474 -5.601 1.00 65.88 75 GLY A CA 1
ATOM 555 C C . GLY A 1 75 ? 0.058 7.803 -5.195 1.00 65.88 75 GLY A C 1
ATOM 556 O O . GLY A 1 75 ? -0.146 8.163 -4.038 1.00 65.88 75 GLY A O 1
ATOM 557 N N . ASP A 1 76 ? -0.921 7.646 -6.082 1.00 84.19 76 ASP A N 1
ATOM 558 C CA . ASP A 1 76 ? -2.271 8.199 -5.894 1.00 84.19 76 ASP A CA 1
ATOM 559 C C . ASP A 1 76 ? -3.348 7.110 -5.844 1.00 84.19 76 ASP A C 1
ATOM 561 O O . ASP A 1 76 ? -4.446 7.272 -6.371 1.00 84.19 76 ASP A O 1
ATOM 565 N N . ARG A 1 77 ? -3.017 5.957 -5.253 1.00 91.50 77 ARG A N 1
ATOM 566 C CA . ARG A 1 77 ? -3.963 4.862 -5.005 1.00 91.50 77 ARG A CA 1
ATOM 567 C C . ARG A 1 77 ? -3.950 4.487 -3.538 1.00 91.50 77 ARG A C 1
ATOM 569 O O . ARG A 1 77 ? -2.891 4.242 -2.950 1.00 91.50 77 ARG A O 1
ATOM 576 N N . TRP A 1 78 ? -5.135 4.420 -2.959 1.00 94.31 78 TRP A N 1
ATOM 577 C CA . TRP A 1 78 ? -5.328 4.289 -1.528 1.00 94.31 78 TRP A CA 1
ATOM 578 C C . TRP A 1 78 ? -6.348 3.215 -1.228 1.00 94.31 78 TRP A C 1
ATOM 580 O O . TRP A 1 78 ? -7.392 3.150 -1.861 1.00 94.31 78 TRP A O 1
ATOM 590 N N . LEU A 1 79 ? -6.056 2.411 -0.214 1.00 95.06 79 LEU A N 1
ATOM 591 C CA . LEU A 1 79 ? -7.025 1.531 0.410 1.00 95.06 79 LEU A CA 1
ATOM 592 C C . LEU A 1 79 ? -7.520 2.197 1.695 1.00 95.06 79 LEU A C 1
ATOM 594 O O . LEU A 1 79 ? -6.754 2.387 2.651 1.00 95.06 79 LEU A O 1
ATOM 598 N N . LEU A 1 80 ? -8.800 2.559 1.697 1.00 94.94 80 LEU A N 1
ATOM 599 C CA . LEU A 1 80 ? -9.441 3.360 2.737 1.00 94.94 80 LEU A CA 1
ATOM 600 C C . LEU A 1 80 ? -10.822 2.814 3.109 1.00 94.94 80 LEU A C 1
ATOM 602 O O . LEU A 1 80 ? -11.424 2.049 2.363 1.00 94.94 80 LEU A O 1
ATOM 606 N N . LEU A 1 81 ? -11.335 3.227 4.269 1.00 95.12 81 LEU A N 1
ATOM 607 C CA . LEU A 1 81 ? -12.704 2.927 4.686 1.00 95.12 81 LEU A CA 1
ATOM 608 C C . LEU A 1 81 ? -13.612 4.143 4.437 1.00 95.12 81 LEU A C 1
ATOM 610 O O . LEU A 1 81 ? -13.484 5.173 5.120 1.00 95.12 81 LEU A O 1
ATOM 614 N N . ALA A 1 82 ? -14.544 4.013 3.494 1.00 93.12 82 ALA A N 1
ATOM 615 C CA . ALA A 1 82 ? -15.507 5.058 3.142 1.00 93.12 82 ALA A CA 1
ATOM 616 C C . ALA A 1 82 ? -16.552 5.283 4.253 1.00 93.12 82 ALA A C 1
ATOM 618 O O . ALA A 1 82 ? -16.631 4.529 5.231 1.00 93.12 82 ALA A O 1
ATOM 619 N N . PHE A 1 83 ? -17.382 6.322 4.123 1.00 89.62 83 PHE A N 1
ATOM 620 C CA . PHE A 1 83 ? -18.485 6.573 5.066 1.00 89.62 83 PHE A CA 1
ATOM 621 C C . PHE A 1 83 ? -19.561 5.478 5.072 1.00 89.62 83 PHE A C 1
ATOM 623 O O . PHE A 1 83 ? -20.263 5.326 6.069 1.00 89.62 83 PHE A O 1
ATOM 630 N N . THR A 1 84 ? -19.657 4.675 4.011 1.00 89.50 84 THR A N 1
ATOM 631 C CA . THR A 1 84 ? -20.572 3.524 3.929 1.00 89.50 84 THR A CA 1
ATOM 632 C C . THR A 1 84 ? -20.095 2.307 4.727 1.00 89.50 84 THR A C 1
ATOM 634 O O . THR A 1 84 ? -20.719 1.251 4.662 1.00 89.50 84 THR A O 1
ATOM 637 N N . ASN A 1 85 ? -18.999 2.431 5.488 1.00 92.50 85 ASN A N 1
ATOM 638 C CA . ASN A 1 85 ? -18.325 1.334 6.186 1.00 92.50 85 ASN A CA 1
ATOM 639 C C . ASN A 1 85 ? -17.877 0.201 5.253 1.00 92.50 85 ASN A C 1
ATOM 641 O O . ASN A 1 85 ? -17.749 -0.934 5.685 1.00 92.50 85 ASN A O 1
ATOM 645 N N . GLN A 1 86 ? -17.611 0.488 3.985 1.00 94.88 86 GLN A N 1
ATOM 646 C CA . GLN A 1 86 ? -16.983 -0.451 3.058 1.00 94.88 86 GLN A CA 1
ATOM 647 C C . GLN A 1 86 ? -15.526 -0.048 2.837 1.00 94.88 86 GLN A C 1
ATOM 649 O O . GLN A 1 86 ? -15.179 1.139 2.898 1.00 94.88 86 GLN A O 1
ATOM 654 N N . TRP A 1 87 ? -14.671 -1.036 2.591 1.00 96.56 87 TRP A N 1
ATOM 655 C CA . TRP A 1 87 ? -13.314 -0.770 2.129 1.00 96.56 87 TRP A CA 1
ATOM 656 C C . TRP A 1 87 ? -13.355 -0.413 0.649 1.00 96.56 87 TRP A C 1
ATOM 658 O O . TRP A 1 87 ? -14.083 -1.060 -0.095 1.00 96.56 87 TRP A O 1
ATOM 668 N N . TYR A 1 88 ? -12.580 0.590 0.245 1.00 96.00 88 TYR A N 1
ATOM 669 C CA . TYR A 1 88 ? -12.450 1.051 -1.134 1.00 96.00 88 TYR A CA 1
ATOM 670 C C . TYR A 1 88 ? -10.982 1.180 -1.522 1.00 96.00 88 TYR A C 1
ATOM 672 O O . TYR A 1 88 ? -10.157 1.611 -0.713 1.00 96.00 88 TYR A O 1
ATOM 680 N N . VAL A 1 89 ? -10.683 0.838 -2.773 1.00 95.00 89 VAL A N 1
ATOM 681 C CA . VAL A 1 89 ? -9.465 1.244 -3.469 1.00 95.00 89 VAL A CA 1
ATOM 682 C C . VAL A 1 89 ? -9.810 2.443 -4.344 1.00 95.00 89 VAL A C 1
ATOM 684 O O . VAL A 1 89 ? -10.440 2.272 -5.384 1.00 95.00 89 VAL A O 1
ATOM 687 N N . GLY A 1 90 ? -9.422 3.636 -3.908 1.00 93.38 90 GLY A N 1
ATOM 688 C CA . GLY A 1 90 ? -9.736 4.912 -4.557 1.00 93.38 90 GLY A CA 1
ATOM 689 C C . GLY A 1 90 ? -8.501 5.790 -4.714 1.00 93.38 90 GLY A C 1
ATOM 690 O O . GLY A 1 90 ? -7.378 5.377 -4.389 1.00 93.38 90 GLY A O 1
ATOM 691 N N . ASP A 1 91 ? -8.688 6.989 -5.252 1.00 91.31 91 ASP A N 1
ATOM 692 C CA . ASP A 1 91 ? -7.605 7.958 -5.391 1.00 91.31 91 ASP A CA 1
ATOM 693 C C . ASP A 1 91 ? -7.449 8.846 -4.146 1.00 91.31 91 ASP A C 1
ATOM 695 O O . ASP A 1 91 ? -7.992 8.578 -3.069 1.00 91.31 91 ASP A O 1
ATOM 699 N N . THR A 1 92 ? -6.593 9.863 -4.250 1.00 89.88 92 THR A N 1
ATOM 700 C CA . THR A 1 92 ? -6.362 10.804 -3.149 1.00 89.88 92 THR A CA 1
ATOM 701 C C . THR A 1 92 ? -7.603 11.658 -2.866 1.00 89.88 92 THR A C 1
ATOM 703 O O . THR A 1 92 ? -7.858 11.952 -1.697 1.00 89.88 92 THR A O 1
ATOM 706 N N . GLU A 1 93 ? -8.388 12.013 -3.887 1.00 87.94 93 GLU A N 1
ATOM 707 C CA . GLU A 1 93 ? -9.612 12.808 -3.736 1.00 87.94 93 GLU A CA 1
ATOM 708 C C . GLU A 1 93 ? -10.685 11.990 -3.004 1.00 87.94 93 GLU A C 1
ATOM 710 O O . GLU A 1 93 ? -11.195 12.435 -1.969 1.00 87.94 93 GLU A O 1
ATOM 715 N N . ASP A 1 94 ? -10.915 10.746 -3.439 1.00 87.56 94 ASP A N 1
ATOM 716 C CA . ASP A 1 94 ? -11.812 9.785 -2.787 1.00 87.56 94 ASP A CA 1
ATOM 717 C C . ASP A 1 94 ? -11.396 9.540 -1.329 1.00 87.56 94 ASP A C 1
ATOM 719 O O . ASP A 1 94 ? -12.236 9.481 -0.425 1.00 87.56 94 ASP A O 1
ATOM 723 N N . LYS A 1 95 ? -10.086 9.423 -1.059 1.00 90.19 95 LYS A N 1
ATOM 724 C CA . LYS A 1 95 ? -9.549 9.267 0.303 1.00 90.19 95 LYS A CA 1
ATOM 725 C C . LYS A 1 95 ? -9.861 10.469 1.180 1.00 90.19 95 LYS A C 1
ATOM 727 O O . LYS A 1 95 ? -10.308 10.296 2.320 1.00 90.19 95 LYS A O 1
ATOM 732 N N . ASP A 1 96 ? -9.571 11.668 0.687 1.00 87.12 96 ASP A N 1
ATOM 733 C CA . ASP A 1 96 ? -9.732 12.908 1.444 1.00 87.12 96 ASP A CA 1
ATOM 734 C C . ASP A 1 96 ? -11.212 13.180 1.741 1.00 87.12 96 ASP A C 1
ATOM 736 O O . ASP A 1 96 ? -11.562 13.557 2.870 1.00 87.12 96 ASP A O 1
ATOM 740 N N . ALA A 1 97 ? -12.081 12.878 0.772 1.00 85.12 97 ALA A N 1
ATOM 741 C CA . ALA A 1 97 ? -13.531 12.942 0.899 1.00 85.12 97 ALA A CA 1
ATOM 742 C C . ALA A 1 97 ? -14.144 11.742 1.645 1.00 85.12 97 ALA A C 1
ATOM 744 O O . ALA A 1 97 ? -15.279 11.842 2.105 1.00 85.12 97 ALA A O 1
ATOM 745 N N . ARG A 1 98 ? -13.415 10.626 1.810 1.00 86.88 98 ARG A N 1
ATOM 746 C CA . ARG A 1 98 ? -13.939 9.304 2.227 1.00 86.88 98 ARG A CA 1
ATOM 747 C C . ARG A 1 98 ? -15.153 8.868 1.403 1.00 86.88 98 ARG A C 1
ATOM 749 O O . ARG A 1 98 ? -16.125 8.318 1.942 1.00 86.88 98 ARG A O 1
ATOM 756 N N . GLU A 1 99 ? -15.086 9.155 0.114 1.00 88.62 99 GLU A N 1
ATOM 757 C CA . GLU A 1 99 ? -16.155 8.892 -0.830 1.00 88.62 99 GLU A CA 1
ATOM 758 C C . GLU A 1 99 ? -16.331 7.385 -1.044 1.00 88.62 99 GLU A C 1
ATOM 760 O O . GLU A 1 99 ? -15.390 6.598 -0.934 1.00 88.62 99 GLU A O 1
ATOM 765 N N . ALA A 1 100 ? -17.571 6.966 -1.297 1.00 91.06 100 ALA A N 1
ATOM 766 C CA . ALA A 1 100 ? -17.894 5.591 -1.663 1.00 91.06 100 ALA A CA 1
ATOM 767 C C . ALA A 1 100 ? -17.697 5.407 -3.176 1.00 91.06 100 ALA A C 1
ATOM 769 O O . ALA A 1 100 ? -18.645 5.141 -3.912 1.00 91.06 100 ALA A O 1
ATOM 770 N N . SER A 1 101 ? -16.464 5.640 -3.615 1.00 87.94 101 SER A N 1
ATOM 771 C CA . SER A 1 101 ? -16.026 5.642 -5.006 1.00 87.94 101 SER A CA 1
ATOM 772 C C . SER A 1 101 ? -14.621 5.044 -5.096 1.00 87.94 101 SER A C 1
ATOM 774 O O . SER A 1 101 ? -13.873 5.011 -4.115 1.00 87.94 101 SER A O 1
ATOM 776 N N . GLY A 1 102 ? -14.301 4.484 -6.259 1.00 91.44 102 GLY A N 1
ATOM 777 C CA . GLY A 1 102 ? -13.015 3.857 -6.537 1.00 91.44 102 GLY A CA 1
ATOM 778 C C . GLY A 1 102 ? -13.133 2.626 -7.434 1.00 91.44 102 GLY A C 1
ATOM 779 O O . GLY A 1 102 ? -14.219 2.239 -7.865 1.00 91.44 102 GLY A O 1
ATOM 780 N N . TRP A 1 103 ? -12.003 1.977 -7.691 1.00 92.94 103 TRP A N 1
ATOM 781 C CA . TRP A 1 103 ? -11.883 0.844 -8.616 1.00 92.94 103 TRP A CA 1
ATOM 782 C C . TRP A 1 103 ? -12.258 -0.505 -8.012 1.00 92.94 103 TRP A C 1
ATOM 784 O O . TRP A 1 103 ? -12.575 -1.437 -8.744 1.00 92.94 103 TRP A O 1
ATOM 794 N N . ALA A 1 104 ? -12.215 -0.635 -6.690 1.00 93.69 104 ALA A N 1
ATOM 795 C CA . ALA A 1 104 ? -12.631 -1.850 -6.004 1.00 93.69 104 ALA A CA 1
ATOM 796 C C . ALA A 1 104 ? -13.225 -1.511 -4.647 1.00 93.69 104 ALA A C 1
ATOM 798 O O . ALA A 1 104 ? -12.788 -0.557 -4.002 1.00 93.69 104 ALA A O 1
ATOM 799 N N . CYS A 1 105 ? -14.185 -2.306 -4.195 1.00 95.19 105 CYS A N 1
ATOM 800 C CA . CYS A 1 105 ? -14.768 -2.152 -2.877 1.00 95.19 105 CYS A CA 1
ATOM 801 C C . CYS A 1 105 ? -15.185 -3.489 -2.272 1.00 95.19 105 CYS A C 1
ATOM 803 O O . CYS A 1 105 ? -15.210 -4.519 -2.940 1.00 95.19 105 CYS A O 1
ATOM 805 N N . THR A 1 106 ? -15.509 -3.492 -0.984 1.00 95.06 106 THR A N 1
ATOM 806 C CA . THR A 1 106 ? -16.149 -4.655 -0.364 1.00 95.06 106 THR A CA 1
ATOM 807 C C . THR A 1 106 ? -17.642 -4.665 -0.661 1.00 95.06 106 THR A C 1
ATOM 809 O O . THR A 1 106 ? -18.307 -3.663 -0.405 1.00 95.06 106 THR A O 1
ATOM 812 N N . ALA A 1 107 ? -18.186 -5.808 -1.083 1.00 90.94 107 ALA A N 1
ATOM 813 C CA . ALA A 1 107 ? -19.590 -5.975 -1.479 1.00 90.94 107 ALA A CA 1
ATOM 814 C C . ALA A 1 107 ? -20.588 -5.532 -0.393 1.00 90.94 107 ALA A C 1
ATOM 816 O O . ALA A 1 107 ? -21.668 -5.019 -0.677 1.00 90.94 107 ALA A O 1
ATOM 817 N N . THR A 1 108 ? -20.222 -5.706 0.880 1.00 91.19 108 THR A N 1
ATOM 818 C CA . THR A 1 108 ? -21.056 -5.326 2.025 1.00 91.19 108 THR A CA 1
ATOM 819 C C . THR A 1 108 ? -20.292 -4.450 3.013 1.00 91.19 108 THR A C 1
ATOM 821 O O . THR A 1 108 ? -19.082 -4.636 3.173 1.00 91.19 108 THR A O 1
ATOM 824 N N . PRO A 1 109 ? -20.979 -3.547 3.738 1.00 93.31 109 PRO A N 1
ATOM 825 C CA . PRO A 1 109 ? -20.394 -2.839 4.871 1.00 93.31 109 PRO A CA 1
ATOM 826 C C . PRO A 1 109 ? -19.784 -3.795 5.902 1.00 93.31 109 PRO A C 1
ATOM 828 O O . PRO A 1 109 ? -20.357 -4.839 6.216 1.00 93.31 109 PRO A O 1
ATOM 831 N N . VAL A 1 110 ? -18.632 -3.422 6.450 1.00 93.44 110 VAL A N 1
ATOM 832 C CA . VAL A 1 110 ? -17.906 -4.173 7.472 1.00 93.44 110 VAL A CA 1
ATOM 833 C C . VAL A 1 110 ? -18.157 -3.603 8.866 1.00 93.44 110 VAL A C 1
ATOM 835 O O . VAL A 1 110 ? -18.394 -2.408 9.051 1.00 93.44 110 VAL A O 1
ATOM 838 N N . ALA A 1 111 ? -18.072 -4.465 9.878 1.00 92.50 111 ALA A N 1
ATOM 839 C CA . ALA A 1 111 ? -18.140 -4.032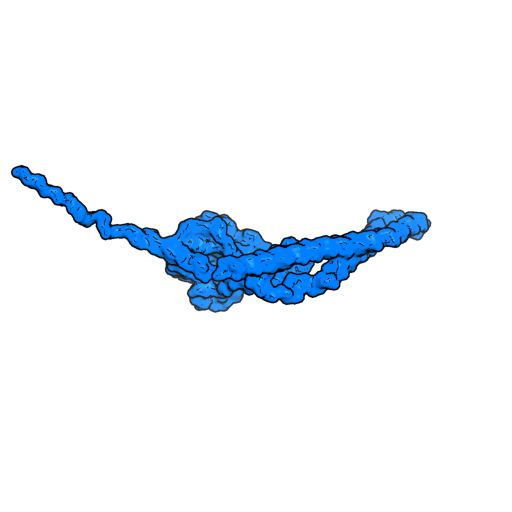 11.266 1.00 92.50 111 ALA A CA 1
ATOM 840 C C . ALA A 1 111 ? -16.904 -3.199 11.646 1.00 92.50 111 ALA A C 1
ATOM 842 O O . ALA A 1 111 ? -15.803 -3.419 11.126 1.00 92.50 111 ALA A O 1
ATOM 843 N N . ALA A 1 112 ? -17.070 -2.276 12.598 1.00 91.38 112 ALA A N 1
ATOM 844 C CA . ALA A 1 112 ? -15.960 -1.494 13.129 1.00 91.38 112 ALA A CA 1
ATOM 845 C C . ALA A 1 112 ? -14.835 -2.413 13.636 1.00 91.38 112 ALA A C 1
ATOM 847 O O . ALA A 1 112 ? -15.080 -3.379 14.354 1.00 91.38 112 ALA A O 1
ATOM 848 N N . GLY A 1 113 ? -13.597 -2.117 13.246 1.00 91.94 113 GLY A N 1
ATOM 849 C CA . GLY A 1 113 ? -12.430 -2.922 13.595 1.00 91.94 113 GLY A CA 1
ATOM 850 C C . GLY A 1 113 ? -12.115 -4.072 12.630 1.00 91.94 113 GLY A C 1
ATOM 851 O O . GLY A 1 113 ? -11.096 -4.731 12.830 1.00 91.94 113 GLY A O 1
ATOM 852 N N . THR A 1 114 ? -12.922 -4.303 11.590 1.00 94.38 114 THR A N 1
ATOM 853 C CA . THR A 1 114 ? -12.659 -5.337 10.568 1.00 94.38 114 THR A CA 1
ATOM 854 C C . THR A 1 114 ? -11.649 -4.829 9.542 1.00 94.38 114 THR A C 1
ATOM 856 O O . THR A 1 114 ? -11.913 -3.851 8.839 1.00 94.38 114 THR A O 1
ATOM 859 N N . LEU A 1 115 ? -10.490 -5.475 9.445 1.00 93.62 115 LEU A N 1
ATOM 860 C CA . LEU A 1 115 ? -9.415 -5.090 8.528 1.00 93.62 115 LEU A CA 1
ATOM 861 C C . LEU A 1 115 ? -9.649 -5.633 7.104 1.00 93.62 115 LEU A C 1
ATOM 863 O O . LEU A 1 115 ? -10.356 -6.625 6.937 1.00 93.62 115 LEU A O 1
ATOM 867 N N . PRO A 1 116 ? -9.008 -5.053 6.068 1.00 92.88 116 PRO A N 1
ATOM 868 C CA . PRO A 1 116 ? -9.260 -5.432 4.672 1.00 92.88 116 PRO A CA 1
ATOM 869 C C . PRO A 1 116 ? -9.013 -6.917 4.358 1.00 92.88 116 PRO A C 1
ATOM 871 O O . PRO A 1 116 ? -9.740 -7.517 3.578 1.00 92.88 116 PRO A O 1
ATOM 874 N N . HIS A 1 117 ? -7.999 -7.519 4.988 1.00 91.50 117 HIS A N 1
ATOM 875 C CA . HIS A 1 117 ? -7.617 -8.927 4.805 1.00 91.50 117 HIS A CA 1
ATOM 876 C C . HIS A 1 117 ? -8.463 -9.914 5.625 1.00 91.50 117 HIS A C 1
ATOM 878 O O . HIS A 1 117 ? -8.258 -11.120 5.538 1.00 91.50 117 HIS A O 1
ATOM 884 N N . GLU A 1 118 ? -9.374 -9.412 6.458 1.00 91.62 118 GLU A N 1
ATOM 885 C CA . GLU A 1 118 ? -10.295 -10.231 7.255 1.00 91.62 118 GLU A CA 1
ATOM 886 C C . GLU A 1 118 ? -11.663 -10.362 6.595 1.00 91.62 118 GLU A C 1
ATOM 888 O O . GLU A 1 118 ? -12.504 -11.137 7.051 1.00 91.62 118 GLU A O 1
ATOM 893 N N . VAL A 1 119 ? -11.892 -9.601 5.524 1.00 89.44 119 VAL A N 1
ATOM 894 C CA . VAL A 1 119 ? -13.090 -9.735 4.709 1.00 89.44 119 VAL A CA 1
ATOM 895 C C . VAL A 1 119 ? -13.038 -11.099 4.007 1.00 89.44 119 VAL A C 1
ATOM 897 O O . VAL A 1 119 ? -12.009 -11.426 3.408 1.00 89.44 119 VAL A O 1
ATOM 900 N N . PRO A 1 120 ? -14.111 -11.910 4.071 1.00 81.88 120 PRO A N 1
ATOM 901 C CA . PRO A 1 120 ? -14.144 -13.222 3.434 1.00 81.88 120 PRO A CA 1
ATOM 902 C C . PRO A 1 120 ? -13.846 -13.167 1.930 1.00 81.88 120 PRO A C 1
ATOM 904 O O . PRO A 1 120 ? -14.161 -12.185 1.255 1.00 81.88 120 PRO A O 1
ATOM 907 N N . ALA A 1 121 ? -13.294 -14.259 1.391 1.00 72.75 121 ALA A N 1
ATOM 908 C CA . ALA A 1 121 ? -13.132 -14.427 -0.052 1.00 72.75 121 ALA A CA 1
ATOM 909 C C . ALA A 1 121 ? -14.487 -14.275 -0.770 1.00 72.75 121 ALA A C 1
ATOM 911 O O . ALA A 1 121 ? -15.506 -14.777 -0.292 1.00 72.75 121 ALA A O 1
ATOM 912 N N . GLY A 1 122 ? -14.500 -13.553 -1.893 1.00 76.62 122 GLY A N 1
ATOM 913 C CA . GLY A 1 122 ? -15.735 -13.149 -2.578 1.00 76.62 122 GLY A CA 1
ATOM 914 C C . GLY A 1 122 ? -16.512 -12.010 -1.926 1.00 76.62 122 GLY A C 1
ATOM 915 O O . GLY A 1 122 ? -17.586 -11.667 -2.404 1.00 76.62 122 GLY A O 1
ATOM 916 N N . GLY A 1 123 ? -15.963 -11.381 -0.885 1.00 87.31 123 GLY A N 1
ATOM 917 C CA . GLY A 1 123 ? -16.493 -10.148 -0.308 1.00 87.31 123 GLY A CA 1
ATOM 918 C C . GLY A 1 123 ? -16.056 -8.871 -1.030 1.00 87.31 123 GLY A C 1
ATOM 919 O O . GLY A 1 123 ? -16.258 -7.798 -0.472 1.00 87.31 123 GLY A O 1
ATOM 920 N N . TRP A 1 124 ? -15.444 -8.969 -2.215 1.00 93.44 124 TRP A N 1
ATOM 921 C CA . TRP A 1 124 ? -14.909 -7.842 -2.982 1.00 93.44 124 TRP A CA 1
ATOM 922 C C . TRP A 1 124 ? -15.541 -7.750 -4.373 1.00 93.44 124 TRP A C 1
ATOM 924 O O . TRP A 1 124 ? -15.752 -8.759 -5.048 1.00 93.44 124 TRP A O 1
ATOM 934 N N . GLU A 1 125 ? -15.791 -6.520 -4.798 1.00 93.69 125 GLU A N 1
ATOM 935 C CA . GLU A 1 125 ? -16.298 -6.149 -6.112 1.00 93.69 125 GLU A CA 1
ATOM 936 C C . GLU A 1 125 ? -15.300 -5.195 -6.771 1.00 93.69 125 GLU A C 1
ATOM 938 O O . GLU A 1 125 ? -14.665 -4.376 -6.100 1.00 93.69 125 GLU A O 1
ATOM 943 N N . VAL A 1 126 ? -15.133 -5.311 -8.084 1.00 93.44 126 VAL A N 1
ATOM 944 C CA . VAL A 1 126 ? -14.194 -4.502 -8.875 1.00 93.44 126 VAL A CA 1
ATOM 945 C C . VAL A 1 126 ? -14.966 -3.836 -10.002 1.00 93.44 126 VAL A C 1
ATOM 947 O O . VAL A 1 126 ? -15.892 -4.429 -10.549 1.00 93.44 126 VAL A O 1
ATOM 950 N N . VAL A 1 127 ? -14.616 -2.599 -10.344 1.00 91.38 127 VAL A N 1
ATOM 951 C CA . VAL A 1 127 ? -15.245 -1.889 -11.458 1.00 91.38 127 VAL A CA 1
ATOM 952 C C . VAL A 1 127 ? -14.816 -2.531 -12.777 1.00 91.38 127 VAL A C 1
ATOM 954 O O . VAL A 1 127 ? -13.655 -2.453 -13.167 1.00 91.38 127 VAL A O 1
ATOM 957 N N . VAL A 1 128 ? -15.773 -3.135 -13.473 1.00 87.50 128 VAL A N 1
ATOM 958 C CA . VAL A 1 128 ? -15.642 -3.687 -14.825 1.00 87.50 128 VAL A CA 1
ATOM 959 C C . VAL A 1 128 ? -16.718 -3.031 -15.688 1.00 87.50 128 VAL A C 1
ATOM 961 O O . VAL A 1 128 ? -17.887 -2.986 -15.301 1.00 87.50 128 VAL A O 1
ATOM 964 N N . ASP A 1 129 ? -16.333 -2.449 -16.826 1.00 85.56 129 ASP A 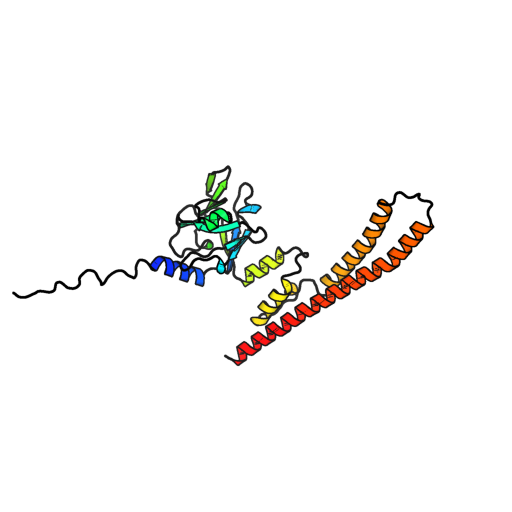N 1
ATOM 965 C CA . ASP A 1 129 ? -17.244 -1.715 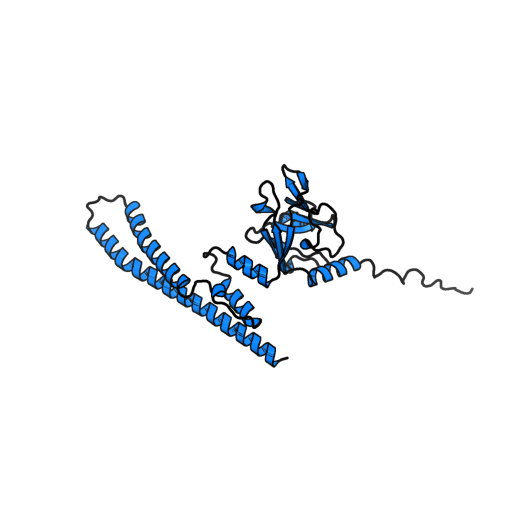-17.723 1.00 85.56 129 ASP A CA 1
ATOM 966 C C . ASP A 1 129 ? -18.095 -0.642 -17.000 1.00 85.56 129 ASP A C 1
ATOM 968 O O . ASP A 1 129 ? -19.281 -0.439 -17.285 1.00 85.56 129 ASP A O 1
ATOM 972 N N . GLY A 1 130 ? -17.499 0.037 -16.012 1.00 83.94 130 GLY A N 1
ATOM 973 C CA . GLY A 1 130 ? -18.155 1.087 -15.223 1.00 83.94 130 GLY A CA 1
ATOM 974 C C . GLY A 1 130 ? -19.163 0.588 -14.179 1.00 83.94 130 GLY A C 1
ATOM 975 O O . GLY A 1 130 ? -19.946 1.389 -13.666 1.00 83.94 130 GLY A O 1
ATOM 976 N N . LYS A 1 131 ? -19.178 -0.712 -13.858 1.00 88.94 131 LYS A N 1
ATOM 977 C CA . LYS A 1 131 ? -20.035 -1.302 -12.816 1.00 88.94 131 LYS A CA 1
ATOM 978 C C . LYS A 1 131 ? -19.224 -2.161 -11.857 1.00 88.94 131 LYS A C 1
ATOM 980 O O . LYS A 1 131 ? -18.308 -2.848 -12.283 1.00 88.94 131 LYS A O 1
ATOM 985 N N . TYR A 1 132 ? -19.599 -2.163 -10.581 1.00 90.38 132 TYR A N 1
ATOM 986 C CA . TYR A 1 132 ? -19.038 -3.102 -9.614 1.00 90.38 132 TYR A CA 1
ATOM 987 C C . TYR A 1 132 ? -19.501 -4.525 -9.942 1.00 90.38 132 TYR A C 1
ATOM 989 O O . TYR A 1 132 ? -20.699 -4.813 -9.936 1.00 90.38 132 TYR A O 1
ATOM 997 N N . ASP A 1 133 ? -18.540 -5.387 -10.261 1.00 91.69 133 ASP A N 1
ATOM 998 C CA . ASP A 1 133 ? -18.734 -6.803 -10.545 1.00 91.69 133 ASP A CA 1
ATOM 999 C C . ASP A 1 133 ? -18.091 -7.646 -9.427 1.00 91.69 133 ASP A C 1
ATOM 1001 O O . ASP A 1 133 ? -16.923 -7.416 -9.086 1.00 91.69 133 ASP A O 1
ATOM 1005 N N . PRO A 1 134 ? -18.815 -8.603 -8.816 1.00 91.06 134 PRO A N 1
ATOM 1006 C CA . PRO A 1 134 ? -18.265 -9.467 -7.778 1.00 91.06 134 PRO A CA 1
ATOM 1007 C C . PRO A 1 134 ? -17.129 -10.348 -8.298 1.00 91.06 134 PRO A C 1
ATOM 1009 O O . PRO A 1 134 ? -17.310 -11.166 -9.199 1.00 91.06 134 PRO A O 1
ATOM 1012 N N . GLN A 1 135 ? -15.960 -10.247 -7.667 1.00 88.25 135 GLN A N 1
ATOM 1013 C CA . GLN A 1 135 ? -14.763 -10.977 -8.079 1.00 88.25 135 GLN A CA 1
ATOM 1014 C C . GLN A 1 135 ? -14.341 -11.955 -6.969 1.00 88.25 135 GLN A C 1
ATOM 1016 O O . GLN A 1 135 ? -13.579 -11.591 -6.070 1.00 88.25 135 GLN A O 1
ATOM 1021 N N . PRO A 1 136 ? -14.793 -13.229 -7.007 1.00 86.38 136 PRO A N 1
ATOM 1022 C CA . PRO A 1 136 ? -14.493 -14.212 -5.961 1.00 86.38 136 PRO A CA 1
ATOM 1023 C C . PRO A 1 136 ? -13.008 -14.565 -5.851 1.00 86.38 136 PRO A C 1
ATOM 1025 O O . PRO A 1 136 ? -12.573 -15.073 -4.819 1.00 86.38 136 PRO A O 1
ATOM 1028 N N . ALA A 1 137 ? -12.237 -14.290 -6.903 1.00 85.56 137 ALA A N 1
ATOM 1029 C CA . ALA A 1 137 ? -10.798 -14.496 -6.938 1.00 85.56 137 ALA A CA 1
ATOM 1030 C C . ALA A 1 137 ? -10.003 -13.407 -6.195 1.00 85.56 137 ALA A C 1
ATOM 1032 O O . ALA A 1 137 ? -8.824 -13.627 -5.916 1.00 85.56 137 ALA A O 1
ATOM 1033 N N . VAL A 1 138 ? -10.618 -12.263 -5.857 1.00 88.69 138 VAL A N 1
ATOM 1034 C CA . VAL A 1 138 ? -9.933 -11.190 -5.129 1.00 88.69 138 VAL A CA 1
ATOM 1035 C C . VAL A 1 138 ? -9.605 -11.656 -3.717 1.00 88.69 138 VAL A C 1
ATOM 1037 O O . VAL A 1 138 ? -10.485 -11.970 -2.911 1.00 88.69 138 VAL A O 1
ATOM 1040 N N . ALA A 1 139 ? -8.312 -11.665 -3.418 1.00 87.38 139 ALA A N 1
ATOM 1041 C CA . ALA A 1 139 ? -7.764 -12.007 -2.122 1.00 87.38 139 ALA A CA 1
ATOM 1042 C C . ALA A 1 139 ? -6.947 -10.833 -1.585 1.00 87.38 139 ALA A C 1
ATOM 1044 O O . ALA A 1 139 ? -6.052 -10.316 -2.258 1.00 87.38 139 ALA A O 1
ATOM 1045 N N . VAL A 1 140 ? -7.227 -10.450 -0.340 1.00 90.44 140 VAL A N 1
ATOM 1046 C CA . VAL A 1 140 ? -6.430 -9.466 0.389 1.00 90.44 140 VAL A CA 1
ATOM 1047 C C . VAL A 1 140 ? -5.653 -10.179 1.481 1.00 90.44 140 VAL A C 1
ATOM 1049 O O . VAL A 1 140 ? -6.233 -10.814 2.358 1.00 90.44 140 VAL A O 1
ATOM 1052 N N . ARG A 1 141 ? -4.325 -10.077 1.436 1.00 91.00 141 ARG A N 1
ATOM 1053 C CA . ARG A 1 141 ? -3.429 -10.715 2.403 1.00 91.00 141 ARG A CA 1
ATOM 1054 C C . ARG A 1 141 ? -2.730 -9.663 3.246 1.00 91.00 141 ARG A C 1
ATOM 1056 O O . ARG A 1 141 ? -2.124 -8.740 2.709 1.00 91.00 141 ARG A O 1
ATOM 1063 N N . GLY A 1 142 ? -2.762 -9.830 4.564 1.00 85.81 142 GLY A N 1
ATOM 1064 C CA . GLY A 1 142 ? -1.885 -9.082 5.458 1.00 85.81 142 GLY A CA 1
ATOM 1065 C C . GLY A 1 142 ? -0.431 -9.497 5.257 1.00 85.81 142 GLY A C 1
ATOM 1066 O O . GLY A 1 142 ? -0.131 -10.683 5.135 1.00 85.81 142 GLY A O 1
ATOM 1067 N N . VAL A 1 143 ? 0.467 -8.522 5.209 1.00 79.50 143 VAL A N 1
ATOM 1068 C CA . VAL A 1 143 ? 1.902 -8.749 5.050 1.00 79.50 143 VAL A CA 1
ATOM 1069 C C . VAL A 1 143 ? 2.620 -8.140 6.245 1.00 79.50 143 VAL A C 1
ATOM 1071 O O . VAL A 1 143 ? 2.387 -6.984 6.628 1.00 79.50 143 VAL A O 1
ATOM 1074 N N . THR A 1 144 ? 3.481 -8.934 6.880 1.00 73.50 144 THR A N 1
ATOM 1075 C CA . THR A 1 144 ? 4.297 -8.431 7.988 1.00 73.50 144 THR A CA 1
ATOM 1076 C C . THR A 1 144 ? 5.264 -7.366 7.480 1.00 73.50 144 THR A C 1
ATOM 1078 O O . THR A 1 144 ? 5.603 -7.315 6.300 1.00 73.50 144 THR A O 1
ATOM 1081 N N . LYS A 1 145 ? 5.760 -6.505 8.373 1.00 61.88 145 LYS A N 1
ATOM 1082 C CA . LYS A 1 145 ? 6.761 -5.499 7.989 1.00 61.88 145 LYS A CA 1
ATOM 1083 C C . LYS A 1 145 ? 7.992 -6.145 7.339 1.00 61.88 145 LYS A C 1
ATOM 1085 O O . LYS A 1 145 ? 8.511 -5.605 6.371 1.00 61.88 145 LYS A O 1
ATOM 1090 N N . ALA A 1 146 ? 8.420 -7.303 7.845 1.00 60.22 146 ALA A N 1
ATOM 1091 C CA . ALA A 1 146 ? 9.551 -8.055 7.308 1.00 60.22 146 ALA A CA 1
ATOM 1092 C C . ALA A 1 146 ? 9.277 -8.574 5.887 1.00 60.22 146 ALA A C 1
ATOM 1094 O O . ALA A 1 146 ? 10.069 -8.327 4.984 1.00 60.22 146 ALA A O 1
ATOM 1095 N N . GLU A 1 147 ? 8.126 -9.206 5.657 1.00 61.62 147 GLU A N 1
ATOM 1096 C CA . GLU A 1 147 ? 7.740 -9.690 4.325 1.00 61.62 147 GLU A CA 1
ATOM 1097 C C . GLU A 1 147 ? 7.490 -8.543 3.338 1.00 61.62 147 GLU A C 1
ATOM 1099 O O . GLU A 1 147 ? 7.868 -8.637 2.177 1.00 61.62 147 GLU A O 1
ATOM 1104 N N . ALA A 1 148 ? 6.902 -7.428 3.779 1.00 57.66 148 ALA A N 1
ATOM 1105 C CA . ALA A 1 148 ? 6.639 -6.270 2.925 1.00 57.66 148 ALA A CA 1
ATOM 1106 C C . ALA A 1 148 ? 7.942 -5.612 2.449 1.00 57.66 148 ALA A C 1
ATOM 1108 O O . ALA A 1 148 ? 8.004 -5.103 1.325 1.00 57.66 148 ALA A O 1
ATOM 1109 N N . LEU A 1 149 ? 8.973 -5.637 3.302 1.00 56.81 149 LEU A N 1
ATOM 1110 C CA . LEU A 1 149 ? 10.332 -5.197 2.991 1.00 56.81 149 LEU A CA 1
ATOM 1111 C C . LEU A 1 149 ? 11.076 -6.201 2.097 1.00 56.81 149 LEU A C 1
ATOM 1113 O O . LEU A 1 149 ? 11.833 -5.764 1.236 1.00 56.81 149 LEU A O 1
ATOM 1117 N N . ALA A 1 150 ? 10.840 -7.506 2.260 1.00 54.69 150 ALA A N 1
ATOM 1118 C CA . ALA A 1 150 ? 11.394 -8.551 1.394 1.00 54.69 150 ALA A CA 1
ATOM 1119 C C . ALA A 1 150 ? 10.724 -8.589 0.004 1.00 54.69 150 ALA A C 1
ATOM 1121 O O . ALA A 1 150 ? 11.364 -8.892 -0.991 1.00 54.69 150 ALA A O 1
ATOM 1122 N N . ILE A 1 151 ? 9.446 -8.226 -0.114 1.00 52.09 151 ILE A N 1
ATOM 1123 C CA . ILE A 1 151 ? 8.773 -8.093 -1.419 1.00 52.09 151 ILE A CA 1
ATOM 1124 C C . ILE A 1 151 ? 9.190 -6.782 -2.107 1.00 52.09 151 ILE A C 1
ATOM 1126 O O . ILE A 1 151 ? 9.389 -6.748 -3.313 1.00 52.09 151 ILE A O 1
ATOM 1130 N N . ALA A 1 152 ? 9.452 -5.711 -1.341 1.00 48.19 152 ALA A N 1
ATOM 1131 C CA . ALA A 1 152 ? 10.100 -4.510 -1.895 1.00 48.19 152 ALA A CA 1
ATOM 1132 C C . ALA A 1 152 ? 11.473 -4.820 -2.520 1.00 48.19 152 ALA A C 1
ATOM 1134 O O . ALA A 1 152 ? 11.921 -4.111 -3.407 1.00 48.19 152 ALA A O 1
ATOM 1135 N N . GLU A 1 153 ? 12.146 -5.864 -2.030 1.00 46.41 153 GLU A N 1
ATOM 1136 C CA . GLU A 1 153 ? 13.458 -6.324 -2.492 1.00 46.41 153 GLU A CA 1
ATOM 1137 C C . GLU A 1 153 ? 13.432 -6.965 -3.879 1.00 46.41 153 GLU A C 1
ATOM 1139 O O . GLU A 1 153 ? 14.470 -6.995 -4.533 1.00 46.41 153 GLU A O 1
ATOM 1144 N N . THR A 1 154 ? 12.279 -7.488 -4.307 1.00 45.31 154 THR A N 1
ATOM 1145 C CA . THR A 1 154 ? 12.115 -8.194 -5.588 1.00 45.31 154 THR A CA 1
ATOM 1146 C C . THR A 1 154 ? 11.564 -7.296 -6.696 1.00 45.31 154 THR A C 1
ATOM 1148 O O . THR A 1 154 ? 11.906 -7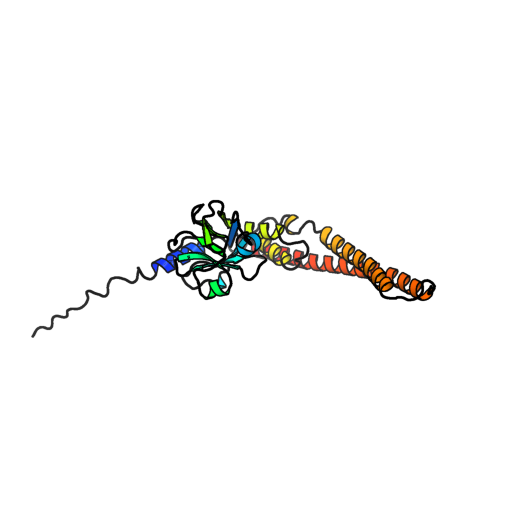.526 -7.852 1.00 45.31 154 THR A O 1
ATOM 1151 N N . ASP A 1 155 ? 10.808 -6.248 -6.342 1.00 39.47 155 ASP A N 1
ATOM 1152 C CA . ASP A 1 155 ? 10.218 -5.285 -7.289 1.00 39.47 155 ASP A CA 1
ATOM 1153 C C . ASP A 1 155 ? 11.036 -3.986 -7.464 1.00 39.47 155 ASP A C 1
ATOM 1155 O O . ASP A 1 155 ? 10.749 -3.194 -8.361 1.00 39.47 155 ASP A O 1
ATOM 1159 N N . ASP A 1 156 ? 12.047 -3.723 -6.623 1.00 40.91 156 ASP A N 1
ATOM 1160 C CA . ASP A 1 156 ? 12.983 -2.619 -6.866 1.00 40.91 156 ASP A CA 1
ATOM 1161 C C . ASP A 1 156 ? 13.946 -3.043 -7.987 1.00 40.91 156 ASP A C 1
ATOM 1163 O O . ASP A 1 156 ? 14.953 -3.722 -7.756 1.00 40.91 156 ASP A O 1
ATOM 1167 N N . ASP A 1 157 ? 13.650 -2.596 -9.211 1.00 40.59 157 ASP A N 1
ATOM 1168 C CA . ASP A 1 157 ? 14.616 -2.531 -10.301 1.00 40.59 157 ASP A CA 1
ATOM 1169 C C . ASP A 1 157 ? 15.966 -2.067 -9.740 1.00 40.59 157 ASP A C 1
ATOM 1171 O O . ASP A 1 157 ? 16.039 -1.102 -8.968 1.00 40.59 157 ASP A O 1
ATOM 1175 N N . ALA A 1 158 ? 17.057 -2.712 -10.160 1.00 39.72 158 ALA A N 1
ATOM 1176 C CA . ALA A 1 158 ? 18.432 -2.452 -9.713 1.00 39.72 158 ALA A CA 1
ATOM 1177 C C . ALA A 1 158 ? 18.907 -0.975 -9.838 1.00 39.72 158 ALA A C 1
ATOM 1179 O O . ALA A 1 158 ? 20.044 -0.647 -9.492 1.00 39.72 158 ALA A O 1
ATOM 1180 N N . PHE A 1 159 ? 18.041 -0.084 -10.326 1.00 38.47 159 PHE A N 1
ATOM 1181 C CA . PHE A 1 159 ? 18.176 1.357 -10.481 1.00 38.47 159 PHE A CA 1
ATOM 1182 C C . PHE A 1 159 ? 17.793 2.204 -9.244 1.00 38.47 159 PHE A C 1
ATOM 1184 O O . PHE A 1 159 ? 18.251 3.345 -9.140 1.00 38.47 159 PHE A O 1
ATOM 1191 N N . SER A 1 160 ? 16.998 1.702 -8.289 1.00 41.09 160 SER A N 1
ATOM 1192 C CA . SER A 1 160 ? 16.503 2.497 -7.141 1.00 41.09 160 SER A CA 1
ATOM 1193 C C . SER A 1 160 ? 17.486 2.499 -5.952 1.00 41.09 160 SER A C 1
ATOM 1195 O O . SER A 1 160 ? 17.459 1.674 -5.040 1.00 41.09 160 SER A O 1
ATOM 1197 N N . MET A 1 161 ? 18.425 3.450 -5.967 1.00 44.50 161 MET A N 1
ATOM 1198 C CA . MET A 1 161 ? 19.650 3.456 -5.143 1.00 44.50 161 MET A CA 1
ATOM 1199 C C . MET A 1 161 ? 19.511 3.994 -3.696 1.00 44.50 161 MET A C 1
ATOM 1201 O O . MET A 1 161 ? 20.506 4.047 -2.969 1.00 44.50 161 MET A O 1
ATOM 1205 N N . GLY A 1 162 ? 18.316 4.400 -3.247 1.00 43.59 162 GLY A N 1
ATOM 1206 C CA . GLY A 1 162 ? 18.134 5.173 -2.003 1.00 43.59 162 GLY A CA 1
ATOM 1207 C C . GLY A 1 162 ? 17.886 4.375 -0.713 1.00 43.59 162 GLY A C 1
ATOM 1208 O O . GLY A 1 162 ? 18.277 4.821 0.364 1.00 43.59 162 GLY A O 1
ATOM 1209 N N . LYS A 1 163 ? 17.276 3.183 -0.788 1.00 52.91 163 LYS A N 1
ATOM 1210 C CA . LYS A 1 163 ? 16.692 2.504 0.393 1.00 52.91 163 LYS A CA 1
ATOM 1211 C C . LYS A 1 163 ? 17.577 1.450 1.074 1.00 52.91 163 LYS A C 1
ATOM 1213 O O . LYS A 1 163 ? 17.242 0.969 2.151 1.00 52.91 163 LYS A O 1
ATOM 1218 N N . GLY A 1 164 ? 18.727 1.085 0.501 1.00 54.72 164 GLY A N 1
ATOM 1219 C CA . GLY A 1 164 ? 19.553 -0.019 1.025 1.00 54.72 164 GLY A CA 1
ATOM 1220 C C . GLY A 1 164 ? 20.187 0.234 2.405 1.00 54.72 164 GLY A C 1
ATOM 1221 O O . GLY A 1 164 ? 20.350 -0.692 3.192 1.00 54.72 164 GLY A O 1
ATOM 1222 N N . THR A 1 165 ? 20.531 1.482 2.727 1.00 52.47 165 THR A N 1
ATOM 1223 C CA . THR A 1 165 ? 21.240 1.833 3.975 1.00 52.47 165 THR A CA 1
ATOM 1224 C C . THR A 1 165 ? 20.325 1.766 5.202 1.00 52.47 165 THR A C 1
ATOM 1226 O O . THR A 1 165 ? 20.725 1.253 6.245 1.00 52.47 165 THR A O 1
ATOM 1229 N N . GLU A 1 166 ? 19.081 2.232 5.064 1.00 57.03 166 GLU A N 1
ATOM 1230 C CA . GLU A 1 166 ? 18.063 2.175 6.123 1.00 57.03 166 GLU A CA 1
ATOM 1231 C C . GLU A 1 166 ? 17.631 0.732 6.413 1.00 57.03 166 GLU A C 1
ATOM 1233 O O . GLU A 1 166 ? 17.428 0.363 7.568 1.00 57.03 166 GLU A O 1
ATOM 1238 N N . ARG A 1 167 ? 17.582 -0.115 5.376 1.00 55.91 167 ARG A N 1
ATOM 1239 C CA . ARG A 1 167 ? 17.282 -1.552 5.490 1.00 55.91 167 ARG A CA 1
ATOM 1240 C C . ARG A 1 167 ? 18.344 -2.310 6.289 1.00 55.91 167 ARG A C 1
ATOM 1242 O O . ARG A 1 167 ? 18.000 -3.075 7.185 1.00 55.91 167 ARG A O 1
ATOM 1249 N N . ILE A 1 168 ? 19.625 -2.061 6.010 1.00 57.44 168 ILE A N 1
ATOM 1250 C CA . ILE A 1 168 ? 20.744 -2.699 6.725 1.00 57.44 168 ILE A CA 1
ATOM 1251 C C . ILE A 1 168 ? 20.752 -2.300 8.205 1.00 57.44 168 ILE A C 1
ATOM 1253 O O . ILE A 1 168 ? 20.975 -3.148 9.066 1.00 57.44 168 ILE A O 1
ATOM 1257 N N . TYR A 1 169 ? 20.474 -1.028 8.505 1.00 55.16 169 TYR A N 1
ATOM 1258 C CA . TYR A 1 169 ? 20.349 -0.560 9.884 1.00 55.16 169 TYR A CA 1
ATOM 1259 C C . TYR A 1 169 ? 19.179 -1.239 10.612 1.00 55.16 169 TYR A C 1
ATOM 1261 O O . TYR A 1 169 ? 19.373 -1.761 11.706 1.00 55.16 169 TYR A O 1
ATOM 1269 N N . ALA A 1 170 ? 17.997 -1.292 9.986 1.00 59.72 170 ALA A N 1
ATOM 1270 C CA . ALA A 1 170 ? 16.788 -1.860 10.584 1.00 59.72 170 ALA A CA 1
ATOM 1271 C C . ALA A 1 170 ? 16.868 -3.375 10.836 1.00 59.72 170 ALA A C 1
ATOM 1273 O O . ALA A 1 170 ? 16.305 -3.859 11.811 1.00 59.72 170 ALA A O 1
ATOM 1274 N N . ILE A 1 171 ? 17.555 -4.136 9.980 1.00 59.53 171 ILE A N 1
ATOM 1275 C CA . ILE A 1 171 ? 17.745 -5.579 10.202 1.00 59.53 171 ILE A CA 1
ATOM 1276 C C . ILE A 1 171 ? 18.770 -5.794 11.319 1.00 59.53 171 ILE A C 1
ATOM 1278 O O . ILE A 1 171 ? 18.502 -6.531 12.268 1.00 59.53 171 ILE A O 1
ATOM 1282 N N . ALA A 1 172 ? 19.900 -5.083 11.270 1.00 56.56 172 ALA A N 1
ATOM 1283 C CA . ALA A 1 172 ? 20.954 -5.213 12.271 1.00 56.56 172 ALA A CA 1
ATOM 1284 C C . ALA A 1 172 ? 20.515 -4.789 13.684 1.00 56.56 172 ALA A C 1
ATOM 1286 O O . ALA A 1 172 ? 20.966 -5.394 14.654 1.00 56.56 172 ALA A O 1
ATOM 1287 N N . SER A 1 173 ? 19.622 -3.801 13.809 1.00 51.31 173 SER A N 1
ATOM 1288 C CA . SER A 1 173 ? 19.091 -3.346 15.103 1.00 51.31 173 SER A CA 1
ATOM 1289 C C . SER A 1 173 ? 18.107 -4.316 15.762 1.00 51.31 173 SER A C 1
ATOM 1291 O O . SER A 1 173 ? 17.802 -4.163 16.939 1.00 51.31 173 SER A O 1
ATOM 1293 N N . THR A 1 174 ? 17.639 -5.340 15.041 1.00 57.97 174 THR A N 1
ATOM 1294 C CA . THR A 1 174 ? 16.758 -6.392 15.584 1.00 57.97 174 THR A CA 1
ATOM 1295 C C . THR A 1 174 ? 17.500 -7.674 15.965 1.00 57.97 174 THR A C 1
ATOM 1297 O O . THR A 1 174 ? 16.872 -8.629 16.408 1.00 57.97 174 THR A O 1
ATOM 1300 N N . GLY A 1 175 ? 18.823 -7.725 15.765 1.00 51.50 175 GLY A N 1
ATOM 1301 C CA . GLY A 1 175 ? 19.635 -8.920 16.023 1.00 51.50 175 GLY A CA 1
ATOM 1302 C C . GLY A 1 175 ? 19.506 -10.024 14.968 1.00 51.50 175 GLY A C 1
ATOM 1303 O O . GLY A 1 175 ? 20.142 -11.067 15.103 1.00 51.50 175 GLY A O 1
ATOM 1304 N N . SER A 1 176 ? 18.722 -9.795 13.912 1.00 51.34 176 SER A N 1
ATOM 1305 C CA . SER A 1 176 ? 18.573 -10.728 12.791 1.00 51.34 176 SER A CA 1
ATOM 1306 C C . SER A 1 176 ? 19.845 -10.774 11.938 1.00 51.34 176 SER A C 1
ATOM 1308 O O . SER A 1 176 ? 20.510 -9.754 11.732 1.00 51.34 176 SER A O 1
ATOM 1310 N N . GLU A 1 177 ? 20.193 -11.957 11.425 1.00 49.81 177 GLU A N 1
ATOM 1311 C CA . GLU A 1 177 ? 21.368 -12.131 10.570 1.00 49.81 177 GLU A CA 1
ATOM 1312 C C . GLU A 1 177 ? 21.164 -11.405 9.233 1.00 49.81 177 GLU A C 1
ATOM 1314 O O . GLU A 1 177 ? 20.185 -11.627 8.521 1.00 49.81 177 GLU A O 1
ATOM 1319 N N . VAL A 1 178 ? 22.082 -10.495 8.898 1.00 53.72 178 VAL A N 1
ATOM 1320 C CA . VAL A 1 178 ? 22.047 -9.782 7.618 1.00 53.72 178 VAL A CA 1
ATOM 1321 C C . VAL A 1 178 ? 22.617 -10.714 6.555 1.00 53.72 178 VAL A C 1
ATOM 1323 O O . VAL A 1 178 ? 23.836 -10.868 6.464 1.00 53.72 178 VAL A O 1
ATOM 1326 N N . THR A 1 179 ? 21.745 -11.358 5.777 1.00 53.00 179 THR A N 1
ATOM 1327 C CA . THR A 1 179 ? 22.183 -12.290 4.731 1.00 53.00 179 THR A CA 1
ATOM 1328 C C . THR A 1 179 ? 22.852 -11.546 3.565 1.00 53.00 179 THR A C 1
ATOM 1330 O O . THR A 1 179 ? 22.618 -10.346 3.363 1.00 53.00 179 THR A O 1
ATOM 1333 N N . PRO A 1 180 ? 23.706 -12.222 2.774 1.00 50.03 180 PRO A N 1
ATOM 1334 C CA . PRO A 1 180 ? 24.357 -11.627 1.607 1.00 50.03 180 PRO A CA 1
ATOM 1335 C C . PRO A 1 180 ? 23.362 -11.082 0.574 1.00 50.03 180 PRO A C 1
ATOM 1337 O O . PRO A 1 180 ? 23.697 -10.129 -0.126 1.00 50.03 180 PRO A O 1
ATOM 1340 N N . GLU A 1 181 ? 22.138 -11.624 0.509 1.00 47.34 181 GLU A N 1
ATOM 1341 C CA . GLU A 1 181 ? 21.079 -11.107 -0.366 1.00 47.34 181 GLU A CA 1
ATOM 1342 C C . GLU A 1 181 ? 20.610 -9.694 0.022 1.00 47.34 181 GLU A C 1
ATOM 1344 O O . GLU A 1 181 ? 20.370 -8.880 -0.866 1.00 47.34 181 GLU A O 1
ATOM 1349 N N . VAL A 1 182 ? 20.617 -9.332 1.314 1.00 49.31 182 VAL A N 1
ATOM 1350 C CA . VAL A 1 182 ? 20.244 -7.984 1.805 1.00 49.31 182 VAL A CA 1
ATOM 1351 C C . VAL A 1 182 ? 21.256 -6.914 1.367 1.00 49.31 182 VAL A C 1
ATOM 1353 O O . VAL A 1 182 ? 20.935 -5.729 1.228 1.00 49.31 182 VAL A O 1
ATOM 1356 N N . PHE A 1 183 ? 22.498 -7.323 1.105 1.00 49.31 183 PHE A N 1
ATOM 1357 C CA . PHE A 1 183 ? 23.509 -6.479 0.467 1.00 49.31 183 PHE A CA 1
ATOM 1358 C C . PHE A 1 183 ? 23.378 -6.445 -1.073 1.00 49.31 183 PHE A C 1
ATOM 1360 O O . PHE A 1 183 ? 24.074 -5.653 -1.723 1.00 49.31 183 PHE A O 1
ATOM 1367 N N . GLY A 1 184 ? 22.453 -7.224 -1.647 1.00 42.78 184 GLY A N 1
ATOM 1368 C CA . GLY A 1 184 ? 22.339 -7.565 -3.065 1.00 42.78 184 GLY A CA 1
ATOM 1369 C C . GLY A 1 184 ? 23.479 -8.486 -3.507 1.00 42.78 184 GLY A C 1
ATOM 1370 O O . GLY A 1 184 ? 24.448 -8.677 -2.779 1.00 42.78 184 GLY A O 1
ATOM 1371 N N . ILE A 1 185 ? 23.450 -8.971 -4.751 1.00 42.97 185 ILE A N 1
ATOM 1372 C CA . ILE A 1 185 ? 24.535 -9.687 -5.477 1.00 42.97 185 ILE A CA 1
ATOM 1373 C C . ILE A 1 185 ? 25.825 -8.802 -5.629 1.00 42.97 185 ILE A C 1
ATOM 1375 O O . ILE A 1 185 ? 26.633 -8.898 -6.550 1.00 42.97 185 ILE A O 1
ATOM 1379 N N . GLY A 1 186 ? 26.043 -7.849 -4.723 1.00 44.50 186 GLY A N 1
ATOM 1380 C CA . GLY A 1 186 ? 26.529 -6.504 -4.986 1.00 44.50 186 GLY A CA 1
ATOM 1381 C C . GLY A 1 186 ? 27.849 -6.129 -4.324 1.00 44.50 186 GLY A C 1
ATOM 1382 O O . GLY A 1 186 ? 28.153 -4.941 -4.284 1.00 44.50 186 GLY A O 1
ATOM 1383 N N . LEU A 1 187 ? 28.658 -7.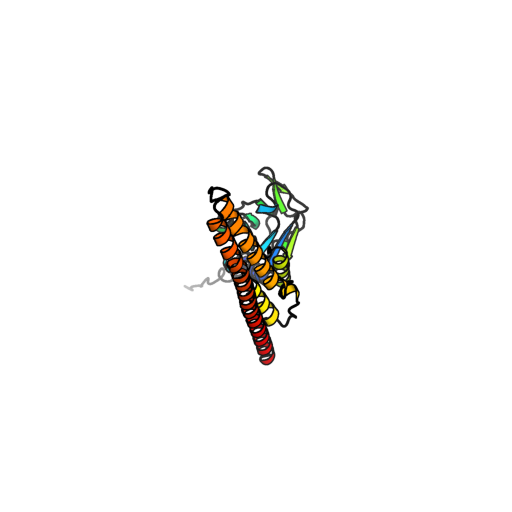082 -3.846 1.00 43.59 187 LEU A N 1
ATOM 1384 C CA . LEU A 1 187 ? 30.063 -6.786 -3.510 1.00 43.59 187 LEU A CA 1
ATOM 1385 C C . LEU A 1 187 ? 30.863 -6.517 -4.796 1.00 43.59 187 LEU A C 1
ATOM 1387 O O . LEU A 1 187 ? 31.581 -5.530 -4.922 1.00 43.59 187 LEU A O 1
ATOM 1391 N N . VAL A 1 188 ? 30.659 -7.396 -5.774 1.00 47.06 188 VAL A N 1
ATOM 1392 C CA . VAL A 1 188 ? 31.205 -7.314 -7.126 1.00 47.06 188 VAL A CA 1
ATOM 1393 C C . VAL A 1 188 ? 30.201 -6.603 -8.038 1.00 47.06 188 VAL A C 1
ATOM 1395 O O . VAL A 1 188 ? 30.598 -5.757 -8.827 1.00 47.06 188 VAL A O 1
ATOM 1398 N N . GLY A 1 189 ? 28.896 -6.838 -7.854 1.00 50.06 189 GLY A N 1
ATOM 1399 C CA . GLY A 1 189 ? 27.840 -6.279 -8.698 1.00 50.06 189 GLY A CA 1
ATOM 1400 C C . GLY A 1 189 ? 27.813 -4.753 -8.765 1.00 50.06 189 GLY A C 1
ATOM 1401 O O . GLY A 1 189 ? 27.756 -4.233 -9.861 1.00 50.06 189 GLY A O 1
ATOM 1402 N N . SER A 1 190 ? 27.922 -4.005 -7.658 1.00 52.53 190 SER A N 1
ATOM 1403 C CA . SER A 1 190 ? 27.841 -2.527 -7.712 1.00 52.53 190 SER A CA 1
ATOM 1404 C C . SER A 1 190 ? 29.094 -1.883 -8.325 1.00 52.53 190 SER A C 1
ATOM 1406 O O . SER A 1 190 ? 28.988 -0.948 -9.119 1.00 52.53 190 SER A O 1
ATOM 1408 N N . ILE A 1 191 ? 30.284 -2.398 -7.994 1.00 54.84 191 ILE A N 1
ATOM 1409 C CA . ILE A 1 191 ? 31.552 -1.896 -8.541 1.00 54.84 191 ILE A CA 1
ATOM 1410 C C . ILE A 1 191 ? 31.681 -2.294 -10.013 1.00 54.84 191 ILE A C 1
ATOM 1412 O O . ILE A 1 191 ? 32.001 -1.437 -10.834 1.00 54.84 191 ILE A O 1
ATOM 1416 N N . ILE A 1 192 ? 31.381 -3.551 -10.364 1.00 58.62 192 ILE A N 1
ATOM 1417 C CA . ILE A 1 192 ? 31.370 -4.016 -11.756 1.00 58.62 192 ILE A CA 1
ATOM 1418 C C . ILE A 1 192 ? 30.283 -3.298 -12.544 1.00 58.62 192 ILE A C 1
ATOM 1420 O O . ILE A 1 192 ? 30.592 -2.786 -13.605 1.00 58.62 192 ILE A O 1
ATOM 1424 N N . TRP A 1 193 ? 29.055 -3.173 -12.045 1.00 61.31 193 TRP A N 1
ATOM 1425 C CA . TRP A 1 193 ? 27.964 -2.518 -12.771 1.00 61.31 193 TRP A CA 1
ATOM 1426 C C . TRP A 1 193 ? 28.251 -1.047 -13.057 1.00 61.31 193 TRP A C 1
ATOM 1428 O O . TRP A 1 193 ? 28.129 -0.615 -14.198 1.00 61.31 193 TRP A O 1
ATOM 1438 N N . ASN A 1 194 ? 28.705 -0.284 -12.058 1.00 62.34 194 ASN A N 1
ATOM 1439 C CA . ASN A 1 194 ? 29.022 1.132 -12.256 1.00 62.34 194 ASN A CA 1
ATOM 1440 C C . ASN A 1 194 ? 30.286 1.329 -13.107 1.00 62.34 194 ASN A C 1
ATOM 1442 O O . ASN A 1 194 ? 30.363 2.292 -13.866 1.00 62.34 194 ASN A O 1
ATOM 1446 N N . SER A 1 195 ? 31.250 0.405 -13.039 1.00 62.44 195 SER A N 1
ATOM 1447 C CA . SER A 1 195 ? 32.420 0.401 -13.932 1.00 62.44 195 SER A CA 1
ATOM 1448 C C . SER A 1 195 ? 32.038 0.025 -15.369 1.00 62.44 195 SER A C 1
ATOM 1450 O O . SER A 1 195 ? 32.512 0.649 -16.312 1.00 62.44 195 SER A O 1
ATOM 1452 N N . VAL A 1 196 ? 31.140 -0.948 -15.548 1.00 65.38 196 VAL A N 1
ATOM 1453 C CA . VAL A 1 196 ? 30.606 -1.391 -16.845 1.00 65.38 196 VAL A CA 1
ATOM 1454 C C . VAL A 1 196 ? 29.742 -0.299 -17.469 1.00 65.38 196 VAL A C 1
ATOM 1456 O O . VAL A 1 196 ? 29.888 -0.029 -18.655 1.00 65.38 196 VAL A O 1
ATOM 1459 N N . MET A 1 197 ? 28.911 0.398 -16.693 1.00 64.81 197 MET A N 1
ATOM 1460 C CA . MET A 1 197 ? 28.157 1.553 -17.189 1.00 64.81 197 MET A CA 1
ATOM 1461 C C . MET A 1 197 ? 29.061 2.735 -17.523 1.00 64.81 197 MET A C 1
ATOM 1463 O O . MET A 1 197 ? 28.877 3.344 -18.573 1.00 64.81 197 MET A O 1
ATOM 1467 N N . GLY A 1 198 ? 30.077 3.022 -16.703 1.00 65.88 198 GLY A N 1
ATOM 1468 C CA . GLY A 1 198 ? 31.106 4.011 -17.040 1.00 65.88 198 GLY A CA 1
ATOM 1469 C C . GLY A 1 198 ? 31.801 3.685 -18.365 1.00 65.88 198 GLY A C 1
ATOM 1470 O O . GLY A 1 198 ? 31.937 4.555 -19.220 1.00 65.88 198 GLY A O 1
ATOM 1471 N N . PHE A 1 199 ? 32.137 2.412 -18.585 1.00 67.00 199 PHE A N 1
ATOM 1472 C CA . PHE A 1 199 ? 32.719 1.918 -19.832 1.00 67.00 199 PHE A CA 1
ATOM 1473 C C . PHE A 1 199 ? 31.761 2.037 -21.031 1.00 67.00 199 PHE A C 1
ATOM 1475 O O . PHE A 1 199 ? 32.161 2.520 -22.089 1.00 67.00 199 PHE A O 1
ATOM 1482 N N . ILE A 1 200 ? 30.487 1.660 -20.872 1.00 70.62 200 ILE A N 1
ATOM 1483 C CA . ILE A 1 200 ? 29.456 1.778 -21.919 1.00 70.62 200 ILE A CA 1
ATOM 1484 C C . ILE A 1 200 ? 29.226 3.247 -22.291 1.00 70.62 200 ILE A C 1
ATOM 1486 O O . ILE A 1 200 ? 29.218 3.586 -23.472 1.00 70.62 200 ILE A O 1
ATOM 1490 N N . ILE A 1 201 ? 29.098 4.136 -21.303 1.00 69.56 201 ILE A N 1
ATOM 1491 C CA . ILE A 1 201 ? 28.943 5.581 -21.523 1.00 69.56 201 ILE A CA 1
ATOM 1492 C C . ILE A 1 201 ? 30.191 6.149 -22.206 1.00 69.56 201 ILE A C 1
ATOM 1494 O O . ILE A 1 201 ? 30.069 6.899 -23.176 1.00 69.56 201 ILE A O 1
ATOM 1498 N N . GLY A 1 202 ? 31.383 5.753 -21.750 1.00 65.69 202 GLY A N 1
ATOM 1499 C CA . GLY A 1 202 ? 32.660 6.143 -22.342 1.00 65.69 202 GLY A CA 1
ATOM 1500 C C . GLY A 1 202 ? 32.840 5.673 -23.790 1.00 65.69 202 GLY A C 1
ATOM 1501 O O . GLY A 1 202 ? 33.533 6.346 -24.547 1.00 65.69 202 GLY A O 1
ATOM 1502 N N . LEU A 1 203 ? 32.193 4.573 -24.196 1.00 68.75 203 LEU A N 1
ATOM 1503 C CA . LEU A 1 203 ? 32.161 4.093 -25.583 1.00 68.75 203 LEU A CA 1
ATOM 1504 C C . LEU A 1 203 ? 31.071 4.754 -26.436 1.00 68.75 203 LEU A C 1
ATOM 1506 O O . LEU A 1 203 ? 31.305 5.019 -27.613 1.00 68.75 203 LEU A O 1
ATOM 1510 N N . LEU A 1 204 ? 29.891 5.026 -25.872 1.00 70.06 204 LEU A N 1
ATOM 1511 C CA . LEU A 1 204 ? 28.749 5.570 -26.618 1.00 70.06 204 LEU A CA 1
ATOM 1512 C C . LEU A 1 204 ? 28.855 7.077 -26.870 1.00 70.06 204 LEU A C 1
ATOM 1514 O O . LEU A 1 204 ? 28.527 7.527 -27.965 1.00 70.06 204 LEU A O 1
ATOM 1518 N N . MET A 1 205 ? 29.343 7.856 -25.900 1.00 68.38 205 MET A N 1
ATOM 1519 C CA . MET A 1 205 ? 29.519 9.313 -26.031 1.00 68.38 205 MET A CA 1
ATOM 1520 C C . MET A 1 205 ? 30.358 9.734 -27.258 1.00 68.38 205 MET A C 1
ATOM 1522 O O . MET A 1 205 ? 29.923 10.610 -28.006 1.00 68.38 205 MET A O 1
ATOM 1526 N N . PRO A 1 206 ? 31.518 9.110 -27.533 1.00 65.56 206 PRO A N 1
ATOM 1527 C CA . PRO A 1 206 ? 32.326 9.408 -28.715 1.00 65.56 206 PRO A CA 1
ATOM 1528 C C . PRO A 1 206 ? 31.656 9.004 -30.030 1.00 65.56 206 PRO A C 1
ATOM 1530 O O . PRO A 1 206 ? 31.772 9.721 -31.019 1.00 65.56 206 PRO A O 1
ATOM 1533 N N . ILE A 1 207 ? 30.941 7.873 -30.049 1.00 67.38 207 ILE A N 1
ATOM 1534 C CA . ILE A 1 207 ? 30.189 7.409 -31.226 1.00 67.38 207 ILE A CA 1
ATOM 1535 C C . ILE A 1 207 ? 29.060 8.396 -31.545 1.00 67.38 207 ILE A C 1
ATOM 1537 O O . ILE A 1 207 ? 28.864 8.758 -32.705 1.00 67.38 207 ILE A O 1
ATOM 1541 N N . LEU A 1 208 ? 28.363 8.891 -30.517 1.00 65.75 208 LEU A N 1
ATOM 1542 C CA . LEU A 1 208 ? 27.350 9.931 -30.673 1.00 65.75 208 LEU A CA 1
ATOM 1543 C C . LEU A 1 208 ? 27.966 11.238 -31.195 1.00 65.75 208 LEU A C 1
ATOM 1545 O O . LEU A 1 208 ? 27.441 11.813 -32.146 1.00 65.75 208 LEU A O 1
ATOM 1549 N N . ALA A 1 209 ? 29.103 11.662 -30.633 1.00 62.00 209 ALA A N 1
ATOM 1550 C CA . ALA A 1 209 ? 29.818 12.865 -31.061 1.00 62.00 209 ALA A CA 1
ATOM 1551 C C . ALA A 1 209 ? 30.279 12.782 -32.530 1.00 62.00 209 ALA A C 1
ATOM 1553 O O . ALA A 1 209 ? 30.132 13.750 -33.277 1.00 62.00 209 ALA A O 1
ATOM 1554 N N . LEU A 1 210 ? 30.753 11.609 -32.968 1.00 61.19 210 LEU A N 1
ATOM 1555 C CA . LEU A 1 210 ? 31.090 11.319 -34.367 1.00 61.19 210 LEU A CA 1
ATOM 1556 C C . LEU A 1 210 ? 29.855 11.343 -35.282 1.00 61.19 210 LEU A C 1
ATOM 1558 O O . LEU A 1 210 ? 29.955 11.787 -36.421 1.00 61.19 210 LEU A O 1
ATOM 1562 N N . SER A 1 211 ? 28.689 10.907 -34.794 1.00 61.97 211 SER A N 1
ATOM 1563 C CA . SER A 1 211 ? 27.439 10.914 -35.572 1.00 61.97 211 SER A CA 1
ATOM 1564 C C . SER A 1 211 ? 26.813 12.307 -35.724 1.00 61.97 211 SER A C 1
ATOM 1566 O O . SER A 1 211 ? 26.147 12.573 -36.723 1.00 61.97 211 SER A O 1
ATOM 1568 N N . SER A 1 212 ? 27.047 13.207 -34.762 1.00 61.44 212 SER A N 1
ATOM 1569 C CA . SER A 1 212 ? 26.540 14.586 -34.789 1.00 61.44 212 SER A CA 1
ATOM 1570 C C . SER A 1 212 ? 27.415 15.554 -35.587 1.00 61.44 212 SER A C 1
ATOM 1572 O O . SER A 1 212 ? 26.945 16.626 -35.960 1.00 61.44 212 SER A O 1
ATOM 1574 N N . ASN A 1 213 ? 28.677 15.198 -35.851 1.00 56.69 213 ASN A N 1
ATOM 1575 C CA . ASN A 1 213 ? 29.622 16.049 -36.567 1.00 56.69 213 ASN A CA 1
ATOM 1576 C C . ASN A 1 213 ? 29.728 15.582 -38.026 1.00 56.69 213 ASN A C 1
ATOM 1578 O O . ASN A 1 213 ? 30.505 14.694 -38.365 1.00 56.69 213 ASN A O 1
ATOM 1582 N N . SER A 1 214 ? 28.937 16.179 -38.918 1.00 54.34 214 SER A N 1
ATOM 1583 C CA . SER A 1 214 ? 28.951 15.910 -40.362 1.00 54.34 214 SER A CA 1
ATOM 1584 C C . SER A 1 214 ? 30.182 16.506 -41.069 1.00 54.34 214 SER A C 1
ATOM 1586 O O . SER A 1 214 ? 30.048 17.201 -42.079 1.00 54.34 214 SER A O 1
ATOM 1588 N N . HIS A 1 215 ? 31.387 16.284 -40.545 1.00 51.88 215 HIS A N 1
ATOM 1589 C CA . HIS A 1 215 ? 32.622 16.765 -41.154 1.00 51.88 215 HIS A CA 1
ATOM 1590 C C . HIS A 1 215 ? 33.392 15.601 -41.777 1.00 51.88 215 HIS A C 1
ATOM 1592 O O . HIS A 1 215 ? 33.825 14.677 -41.102 1.00 51.88 215 HIS A O 1
ATOM 1598 N N . ASN A 1 216 ? 33.468 15.659 -43.109 1.00 57.22 216 ASN A N 1
ATOM 1599 C CA . ASN A 1 216 ? 34.324 14.929 -44.041 1.00 57.22 216 ASN A CA 1
ATOM 1600 C C . ASN A 1 216 ? 35.236 13.851 -43.426 1.00 57.22 216 ASN A C 1
ATOM 1602 O O . ASN A 1 216 ? 36.192 14.162 -42.723 1.00 57.22 216 ASN A O 1
ATOM 1606 N N . LEU A 1 217 ? 35.029 12.601 -43.858 1.00 52.25 217 LEU A N 1
ATOM 1607 C CA . LEU A 1 217 ? 35.826 11.381 -43.607 1.00 52.25 217 LEU A CA 1
ATOM 1608 C C . LEU A 1 217 ? 37.360 11.490 -43.814 1.00 52.25 217 LEU A C 1
ATOM 1610 O O . LEU A 1 217 ? 38.069 10.507 -43.626 1.00 52.25 217 LEU A O 1
ATOM 1614 N N . TRP A 1 218 ? 37.873 12.656 -44.206 1.00 52.09 218 TRP A N 1
ATOM 1615 C CA . TRP A 1 218 ? 39.285 12.943 -44.465 1.00 52.09 218 TRP A CA 1
ATOM 1616 C C . TRP A 1 218 ? 39.937 13.848 -43.408 1.00 52.09 218 TRP A C 1
ATOM 1618 O O . TRP A 1 218 ? 41.138 14.103 -43.501 1.00 52.09 218 TRP A O 1
ATOM 1628 N N . ASP A 1 219 ? 39.193 14.313 -42.399 1.00 64.06 219 ASP A N 1
ATOM 1629 C CA . ASP A 1 219 ? 39.747 15.082 -41.279 1.00 64.06 219 ASP A CA 1
ATOM 1630 C C . ASP A 1 219 ? 40.398 14.149 -40.238 1.00 64.06 219 ASP A C 1
ATOM 1632 O O . ASP A 1 219 ? 39.873 13.866 -39.157 1.00 64.06 219 ASP A O 1
ATOM 1636 N N . PHE A 1 220 ? 41.563 13.613 -40.615 1.00 56.19 220 PHE A N 1
ATOM 1637 C CA . PHE A 1 220 ? 42.372 12.714 -39.787 1.00 56.19 220 PHE A CA 1
ATOM 1638 C C . PHE A 1 220 ? 42.726 13.324 -38.424 1.00 56.19 220 PHE A C 1
ATOM 1640 O O . PHE A 1 220 ? 42.906 12.584 -37.459 1.00 56.19 220 PHE A O 1
ATOM 1647 N N . GLN A 1 221 ? 42.813 14.654 -38.332 1.00 58.47 221 GLN A N 1
ATOM 1648 C CA . GLN A 1 221 ? 43.194 15.344 -37.106 1.00 58.47 221 GLN A CA 1
ATOM 1649 C C . GLN A 1 221 ? 42.044 15.364 -36.088 1.00 58.47 221 GLN A C 1
ATOM 1651 O O . GLN A 1 221 ? 42.264 15.009 -34.930 1.00 58.47 221 GLN A O 1
ATOM 1656 N N . GLY A 1 222 ? 40.806 15.637 -36.518 1.00 60.56 222 GLY A N 1
ATOM 1657 C CA . GLY A 1 222 ? 39.621 15.550 -35.652 1.00 60.56 222 GLY A CA 1
ATOM 1658 C C . GLY A 1 222 ? 39.296 14.119 -35.193 1.00 60.56 222 GLY A C 1
ATOM 1659 O O . GLY A 1 222 ? 38.928 13.891 -34.035 1.00 60.56 222 GLY A O 1
ATOM 1660 N N . ALA A 1 223 ? 39.501 13.125 -36.064 1.00 59.78 223 ALA A N 1
ATOM 1661 C CA . ALA A 1 223 ? 39.363 11.712 -35.701 1.00 59.78 223 ALA A CA 1
ATOM 1662 C C . ALA A 1 223 ? 40.437 11.264 -34.690 1.00 59.78 223 ALA A C 1
ATOM 1664 O O . ALA A 1 223 ? 40.135 10.530 -33.746 1.00 59.78 223 ALA A O 1
ATOM 1665 N N . TYR A 1 224 ? 41.676 11.740 -34.849 1.00 61.69 224 TYR A N 1
ATOM 1666 C CA . TYR A 1 224 ? 42.786 11.469 -33.934 1.00 61.69 224 TYR A CA 1
ATOM 1667 C C . TYR A 1 224 ? 42.581 12.112 -32.554 1.00 61.69 224 TYR A C 1
ATOM 1669 O O . TYR A 1 224 ? 42.782 11.445 -31.540 1.00 61.69 224 TYR A O 1
ATOM 1677 N N . GLU A 1 225 ? 42.101 13.359 -32.487 1.00 64.12 225 GLU A N 1
ATOM 1678 C CA . GLU A 1 225 ? 41.746 14.013 -31.216 1.00 64.12 225 GLU A CA 1
ATOM 1679 C C . GLU A 1 225 ? 40.579 13.310 -30.511 1.00 64.12 225 GLU A C 1
ATOM 1681 O O . GLU A 1 225 ? 40.610 13.121 -29.294 1.00 64.12 225 GLU A O 1
ATOM 1686 N N . THR A 1 226 ? 39.583 12.837 -31.267 1.00 62.97 226 THR A N 1
ATOM 1687 C CA . THR A 1 226 ? 38.474 12.044 -30.716 1.00 62.97 226 THR A CA 1
ATOM 1688 C C . THR A 1 226 ? 38.978 10.712 -30.153 1.00 62.97 226 THR A C 1
ATOM 1690 O O . THR A 1 226 ? 38.635 10.362 -29.028 1.00 62.97 226 THR A O 1
ATOM 1693 N N . LEU A 1 227 ? 39.851 9.999 -30.873 1.00 62.81 227 LEU A N 1
ATOM 1694 C CA . LEU A 1 227 ? 40.474 8.752 -30.404 1.00 62.81 227 LEU A CA 1
ATOM 1695 C C . LEU A 1 227 ? 41.349 8.952 -29.159 1.00 62.81 227 LEU A C 1
ATOM 1697 O O . LEU A 1 227 ? 41.281 8.148 -28.230 1.00 62.81 227 LEU A O 1
ATOM 1701 N N . ILE A 1 228 ? 42.128 10.033 -29.097 1.00 66.56 228 ILE A N 1
ATOM 1702 C CA . ILE A 1 228 ? 42.904 10.376 -27.897 1.00 66.56 228 ILE A CA 1
ATOM 1703 C C . ILE A 1 228 ? 41.976 10.685 -26.719 1.00 66.56 228 ILE A C 1
ATOM 1705 O O . ILE A 1 228 ? 42.225 10.209 -25.611 1.00 66.56 228 ILE A O 1
ATOM 1709 N N . ASN A 1 229 ? 40.888 11.426 -26.944 1.00 64.12 229 ASN A N 1
ATOM 1710 C CA . ASN A 1 229 ? 39.912 11.725 -25.899 1.00 64.12 229 ASN A CA 1
ATOM 1711 C C . ASN A 1 229 ? 39.230 10.449 -25.382 1.00 64.12 229 ASN A C 1
ATOM 1713 O O . ASN A 1 229 ? 39.088 10.293 -24.170 1.00 64.12 229 ASN A O 1
ATOM 1717 N N . ILE A 1 230 ? 38.902 9.491 -26.256 1.00 65.25 230 ILE A N 1
ATOM 1718 C CA . ILE A 1 230 ? 38.370 8.171 -25.868 1.00 65.25 230 ILE A CA 1
ATOM 1719 C C . ILE A 1 230 ? 39.319 7.449 -24.903 1.00 65.25 230 ILE A C 1
ATOM 1721 O O . ILE A 1 230 ? 38.879 6.936 -23.869 1.00 65.25 230 ILE A O 1
ATOM 1725 N N . CYS A 1 231 ? 40.622 7.455 -25.204 1.00 66.06 231 CYS A N 1
ATOM 1726 C CA . CYS A 1 231 ? 41.645 6.797 -24.389 1.00 66.06 231 CYS A CA 1
ATOM 1727 C C . CYS A 1 231 ? 41.747 7.355 -22.959 1.00 66.06 231 CYS A C 1
ATOM 1729 O O . CYS A 1 231 ? 42.159 6.620 -22.064 1.00 66.06 231 CYS A O 1
ATOM 1731 N N . TRP A 1 232 ? 41.343 8.608 -22.717 1.00 66.38 232 TRP A N 1
ATOM 1732 C CA . TRP A 1 232 ? 41.304 9.203 -21.373 1.00 66.38 232 TRP A CA 1
ATOM 1733 C C . TRP A 1 232 ? 39.912 9.167 -20.726 1.00 66.38 232 TRP A C 1
ATOM 1735 O O . TRP A 1 232 ? 39.810 9.008 -19.507 1.00 66.38 232 TRP A O 1
ATOM 1745 N N . ILE A 1 233 ? 38.833 9.257 -21.508 1.00 67.19 233 ILE A N 1
ATOM 1746 C CA . ILE A 1 233 ? 37.448 9.254 -21.007 1.00 67.19 233 ILE A CA 1
ATOM 1747 C C . ILE A 1 233 ? 37.072 7.888 -20.426 1.00 67.19 233 ILE A C 1
ATOM 1749 O O . ILE A 1 233 ? 36.474 7.823 -19.351 1.00 67.19 233 ILE A O 1
ATOM 1753 N N . ILE A 1 234 ? 37.439 6.787 -21.088 1.00 68.38 234 ILE A N 1
ATOM 1754 C CA . ILE A 1 234 ? 37.048 5.445 -20.632 1.00 68.38 234 ILE A CA 1
ATOM 1755 C C . ILE A 1 234 ? 37.678 5.103 -19.267 1.00 68.38 234 ILE A C 1
ATOM 1757 O O . ILE A 1 234 ? 36.933 4.734 -18.353 1.00 68.38 234 ILE A O 1
ATOM 1761 N N . PRO A 1 235 ? 38.999 5.264 -19.043 1.00 73.88 235 PRO A N 1
ATOM 1762 C CA . PRO A 1 235 ? 39.584 4.981 -17.734 1.00 73.88 235 PRO A CA 1
ATOM 1763 C C . PRO A 1 235 ? 39.055 5.903 -16.633 1.00 73.88 235 PRO A C 1
ATOM 1765 O O . PRO A 1 235 ? 38.805 5.440 -15.523 1.00 73.88 235 PRO A O 1
ATOM 1768 N N . THR A 1 236 ? 38.847 7.192 -16.922 1.00 70.69 236 THR A N 1
ATOM 1769 C CA . THR A 1 236 ? 38.388 8.167 -15.916 1.00 70.69 236 THR A CA 1
ATOM 1770 C C . THR A 1 236 ? 36.945 7.921 -15.482 1.00 70.69 236 THR A C 1
ATOM 1772 O O . THR A 1 236 ? 36.664 7.909 -14.285 1.00 70.69 236 THR A O 1
ATOM 1775 N N . THR A 1 237 ? 36.038 7.650 -16.420 1.00 67.75 237 THR A N 1
ATOM 1776 C CA . THR A 1 237 ? 34.633 7.323 -16.116 1.00 67.75 237 THR A CA 1
ATOM 1777 C C . THR A 1 237 ? 34.495 5.985 -15.390 1.00 67.75 237 THR A C 1
ATOM 1779 O O . THR A 1 237 ? 33.738 5.886 -14.424 1.00 67.75 237 THR A O 1
ATOM 1782 N N . THR A 1 238 ? 35.289 4.983 -15.777 1.00 71.25 238 THR A N 1
ATOM 1783 C CA . THR A 1 238 ? 35.342 3.683 -15.089 1.00 71.25 238 THR A CA 1
ATOM 1784 C C . THR A 1 238 ? 35.853 3.837 -13.652 1.00 71.25 238 THR A C 1
ATOM 1786 O O . THR A 1 238 ? 35.256 3.307 -12.714 1.00 71.25 238 THR A O 1
ATOM 1789 N N . LEU A 1 239 ? 36.919 4.621 -13.451 1.00 73.38 239 LEU A N 1
ATOM 1790 C CA . LEU A 1 239 ? 37.478 4.897 -12.126 1.00 73.38 239 LEU A CA 1
ATOM 1791 C C . LEU A 1 239 ? 36.477 5.651 -11.236 1.00 73.38 239 LEU A C 1
ATOM 1793 O O . LEU A 1 239 ? 36.314 5.306 -10.067 1.00 73.38 239 LEU A O 1
ATOM 1797 N N . LEU A 1 240 ? 35.773 6.644 -11.786 1.00 71.06 240 LEU A N 1
ATOM 1798 C CA . LEU A 1 240 ? 34.722 7.374 -11.072 1.00 71.06 240 LEU A CA 1
ATOM 1799 C C . LEU A 1 240 ? 33.577 6.447 -10.644 1.00 71.06 240 LEU A C 1
ATOM 1801 O O . LEU A 1 240 ? 33.139 6.521 -9.496 1.00 71.06 240 LEU A O 1
ATOM 1805 N N . GLY A 1 241 ? 33.144 5.534 -11.519 1.00 66.88 241 GLY A N 1
ATOM 1806 C CA . GLY A 1 241 ? 32.149 4.510 -11.189 1.00 66.88 241 GLY A CA 1
ATOM 1807 C C . GLY A 1 241 ? 32.600 3.591 -10.047 1.00 66.88 241 GLY A C 1
ATOM 1808 O O . GLY A 1 241 ? 31.831 3.330 -9.118 1.00 66.88 241 GLY A O 1
ATOM 1809 N N . ALA A 1 242 ? 33.865 3.164 -10.057 1.00 67.56 242 ALA A N 1
ATOM 1810 C CA . ALA A 1 242 ? 34.442 2.338 -8.997 1.00 67.56 242 ALA A CA 1
ATOM 1811 C C . ALA A 1 242 ? 34.542 3.081 -7.651 1.00 67.56 242 ALA A C 1
ATOM 1813 O O . ALA A 1 242 ? 34.157 2.536 -6.613 1.00 67.56 242 ALA A O 1
ATOM 1814 N N . VAL A 1 243 ? 34.999 4.338 -7.660 1.00 70.06 243 VAL A N 1
ATOM 1815 C CA . VAL A 1 243 ? 35.068 5.193 -6.460 1.00 70.06 243 VAL A CA 1
ATOM 1816 C C . VAL A 1 243 ? 33.672 5.430 -5.886 1.00 70.06 243 VAL A C 1
ATOM 1818 O O . VAL A 1 243 ? 33.466 5.298 -4.678 1.00 70.06 243 VAL A O 1
ATOM 1821 N N . TYR A 1 244 ? 32.695 5.722 -6.743 1.00 64.56 244 TYR A N 1
ATOM 1822 C CA . TYR A 1 244 ? 31.308 5.902 -6.330 1.00 64.56 244 TYR A CA 1
ATOM 1823 C C . TYR A 1 244 ? 30.727 4.625 -5.698 1.00 64.56 244 TYR A C 1
ATOM 1825 O O . TYR A 1 244 ? 30.120 4.680 -4.623 1.00 64.56 244 TYR A O 1
ATOM 1833 N N . GLY A 1 245 ? 30.992 3.459 -6.298 1.00 65.38 245 GLY A N 1
ATOM 1834 C CA . GLY A 1 245 ? 30.638 2.156 -5.728 1.00 65.38 245 GLY A CA 1
ATOM 1835 C C . GLY A 1 245 ? 31.253 1.922 -4.340 1.00 65.38 245 GLY A C 1
ATOM 1836 O O . GLY A 1 245 ? 30.554 1.496 -3.417 1.00 65.38 245 GLY A O 1
ATOM 1837 N N . ALA A 1 246 ? 32.531 2.270 -4.156 1.00 66.00 246 ALA A N 1
ATOM 1838 C CA . ALA A 1 246 ? 33.237 2.132 -2.880 1.00 66.00 246 ALA A CA 1
ATOM 1839 C C . ALA A 1 246 ? 32.700 3.073 -1.781 1.00 66.00 246 ALA A C 1
ATOM 1841 O O . ALA A 1 246 ? 32.576 2.675 -0.619 1.00 66.00 246 ALA A O 1
ATOM 1842 N N . LEU A 1 247 ? 32.322 4.307 -2.126 1.00 66.94 247 LEU A N 1
ATOM 1843 C CA . LEU A 1 247 ? 31.710 5.244 -1.175 1.00 66.94 247 LEU A CA 1
ATOM 1844 C C . LEU A 1 247 ? 30.350 4.742 -0.676 1.00 66.94 247 LEU A C 1
ATOM 1846 O O . LEU A 1 247 ? 30.047 4.825 0.518 1.00 66.94 247 LEU A O 1
ATOM 1850 N N . ASN A 1 248 ? 29.542 4.180 -1.573 1.00 64.06 248 ASN A N 1
ATOM 1851 C CA . ASN A 1 248 ? 28.255 3.596 -1.205 1.00 64.06 248 ASN A CA 1
ATOM 1852 C C . ASN A 1 248 ? 28.412 2.355 -0.317 1.00 64.06 248 ASN A C 1
ATOM 1854 O O . ASN A 1 248 ? 27.650 2.191 0.639 1.00 64.06 248 ASN A O 1
ATOM 1858 N N . TYR A 1 249 ? 29.439 1.536 -0.560 1.00 63.78 249 TYR A N 1
ATOM 1859 C CA . TYR A 1 249 ? 29.816 0.448 0.344 1.00 63.78 249 TYR A CA 1
ATOM 1860 C C . TYR A 1 249 ? 30.106 0.963 1.762 1.00 63.78 249 TYR A C 1
ATOM 1862 O O . TYR A 1 249 ? 29.564 0.437 2.736 1.00 63.78 249 TYR A O 1
ATOM 1870 N N . GLY A 1 250 ? 30.887 2.042 1.880 1.00 64.62 250 GLY A N 1
ATOM 1871 C CA . GLY A 1 250 ? 31.208 2.657 3.169 1.00 64.62 250 GLY A CA 1
ATOM 1872 C C . GLY A 1 250 ? 29.963 3.060 3.964 1.00 64.62 250 GLY A C 1
ATOM 1873 O O . GLY A 1 250 ? 29.855 2.739 5.148 1.00 64.62 250 GLY A O 1
ATOM 1874 N N . LYS A 1 251 ? 28.976 3.686 3.311 1.00 66.44 251 LYS A N 1
ATOM 1875 C CA . LYS A 1 251 ? 27.717 4.101 3.960 1.00 66.44 251 LYS A CA 1
ATOM 1876 C C . LYS A 1 251 ? 26.922 2.912 4.507 1.00 66.44 251 LYS A C 1
ATOM 1878 O O . LYS A 1 251 ? 26.451 2.956 5.643 1.00 66.44 251 LYS A O 1
ATOM 1883 N N . ARG A 1 252 ? 26.816 1.833 3.727 1.00 64.25 252 ARG A N 1
ATOM 1884 C CA . ARG A 1 252 ? 26.115 0.601 4.128 1.00 64.25 252 ARG A CA 1
ATOM 1885 C C . ARG A 1 252 ? 26.828 -0.125 5.274 1.00 64.25 252 ARG A C 1
ATOM 1887 O O . ARG A 1 252 ? 26.179 -0.566 6.218 1.00 64.25 252 ARG A O 1
ATOM 1894 N N . ALA A 1 253 ? 28.160 -0.178 5.246 1.00 64.12 253 ALA A N 1
ATOM 1895 C CA . ALA A 1 253 ? 28.957 -0.768 6.321 1.00 64.12 253 ALA A CA 1
ATOM 1896 C C . ALA A 1 253 ? 28.838 0.013 7.645 1.00 64.12 253 ALA A C 1
ATOM 1898 O O . ALA A 1 253 ? 28.786 -0.589 8.719 1.00 64.12 253 ALA A O 1
ATOM 1899 N N . VAL A 1 254 ? 28.764 1.347 7.583 1.00 69.94 254 VAL A N 1
ATOM 1900 C CA . VAL A 1 254 ? 28.533 2.196 8.765 1.00 69.94 254 VAL A CA 1
ATOM 1901 C C . VAL A 1 254 ? 27.145 1.947 9.356 1.00 69.94 254 VAL A C 1
ATOM 1903 O O . VAL A 1 254 ? 27.023 1.789 10.570 1.00 69.94 254 VAL A O 1
ATOM 1906 N N . ALA A 1 255 ? 26.117 1.846 8.511 1.00 65.38 255 ALA A N 1
ATOM 1907 C CA . ALA A 1 255 ? 24.754 1.549 8.949 1.00 65.38 255 ALA A CA 1
ATOM 1908 C C . ALA A 1 255 ? 24.646 0.187 9.654 1.00 65.38 255 ALA A C 1
ATOM 1910 O O . ALA A 1 255 ? 24.031 0.100 10.715 1.00 65.38 255 ALA A O 1
ATOM 1911 N N . LEU A 1 256 ? 25.321 -0.842 9.129 1.00 66.31 256 LEU A N 1
ATOM 1912 C CA . LEU A 1 256 ? 25.392 -2.167 9.753 1.00 66.31 256 LEU A CA 1
ATOM 1913 C C . LEU A 1 256 ? 26.003 -2.105 11.158 1.00 66.31 256 LEU A C 1
ATOM 1915 O O . LEU A 1 256 ? 25.447 -2.644 12.113 1.00 66.31 256 LEU A O 1
ATOM 1919 N N . ARG A 1 257 ? 27.159 -1.440 11.285 1.00 68.75 257 ARG A N 1
ATOM 1920 C CA . ARG A 1 257 ? 27.865 -1.314 12.569 1.00 68.75 257 ARG A CA 1
ATOM 1921 C C . ARG A 1 257 ? 27.016 -0.589 13.604 1.00 68.75 257 ARG A C 1
ATOM 1923 O O . ARG A 1 257 ? 26.996 -1.007 14.755 1.00 68.75 257 ARG A O 1
ATOM 1930 N N . ARG A 1 258 ? 26.311 0.465 13.185 1.00 70.00 258 ARG A N 1
ATOM 1931 C CA . ARG A 1 258 ? 25.438 1.247 14.062 1.00 70.00 258 ARG A CA 1
ATOM 1932 C C . ARG A 1 258 ? 24.230 0.438 14.528 1.00 70.00 258 ARG A C 1
ATOM 1934 O O . ARG A 1 258 ? 23.995 0.369 15.723 1.00 70.00 258 ARG A O 1
ATOM 1941 N N . GLY A 1 259 ? 23.534 -0.240 13.611 1.00 67.62 259 GLY A N 1
ATOM 1942 C CA . GLY A 1 259 ? 22.382 -1.073 13.971 1.00 67.62 259 GLY A CA 1
ATOM 1943 C C . GLY A 1 259 ? 22.767 -2.189 14.943 1.00 67.62 259 GLY A C 1
ATOM 1944 O O . GLY A 1 259 ? 22.098 -2.391 15.949 1.00 67.62 259 GLY A O 1
ATOM 1945 N N . LYS A 1 260 ? 23.910 -2.847 14.716 1.00 66.56 260 LYS A N 1
ATOM 1946 C CA . LYS A 1 260 ? 24.410 -3.888 15.624 1.00 66.56 260 LYS A CA 1
ATOM 1947 C C . LYS A 1 260 ? 24.776 -3.348 17.013 1.00 66.56 260 LYS A C 1
ATOM 1949 O O . LYS A 1 260 ? 24.556 -4.041 18.000 1.00 66.56 260 LYS A O 1
ATOM 1954 N N . ALA A 1 261 ? 25.344 -2.143 17.091 1.00 70.38 261 ALA A N 1
ATOM 1955 C CA . ALA A 1 261 ? 25.668 -1.505 18.366 1.00 70.38 261 ALA A CA 1
ATOM 1956 C C . ALA A 1 261 ? 24.401 -1.172 19.170 1.00 70.38 261 ALA A C 1
ATOM 1958 O O . ALA A 1 261 ? 24.348 -1.474 20.358 1.00 70.38 261 ALA A O 1
ATOM 1959 N N . ASP A 1 262 ? 23.372 -0.637 18.511 1.00 69.62 262 ASP A N 1
ATOM 1960 C CA . ASP A 1 262 ? 22.100 -0.292 19.158 1.00 69.62 262 ASP A CA 1
ATOM 1961 C C . ASP A 1 262 ? 21.361 -1.547 19.667 1.00 69.62 262 ASP A C 1
ATOM 1963 O O . ASP A 1 262 ? 20.808 -1.540 20.765 1.00 69.62 262 ASP A O 1
ATOM 1967 N N . TYR A 1 263 ? 21.413 -2.655 18.916 1.00 64.94 263 TYR A N 1
ATOM 1968 C CA . TYR A 1 263 ? 20.888 -3.946 19.375 1.00 64.94 263 TYR A CA 1
ATOM 1969 C C . TYR A 1 263 ? 21.608 -4.452 20.632 1.00 64.94 263 TYR A C 1
ATOM 1971 O O . TYR A 1 263 ? 20.957 -4.867 21.588 1.00 64.94 263 TYR A O 1
ATOM 1979 N N . LEU A 1 264 ? 22.944 -4.412 20.647 1.00 70.25 264 LEU A N 1
ATOM 1980 C CA . LEU A 1 264 ? 23.725 -4.861 21.804 1.00 70.25 264 LEU A CA 1
ATOM 1981 C C . LEU A 1 264 ? 23.436 -4.010 23.046 1.00 70.25 264 LEU A C 1
ATOM 1983 O O . LEU A 1 264 ? 23.230 -4.575 24.113 1.00 70.25 264 LEU A O 1
ATOM 1987 N N . ALA A 1 265 ? 23.321 -2.688 22.893 1.00 74.88 265 ALA A N 1
ATOM 1988 C CA . ALA A 1 265 ? 22.927 -1.799 23.985 1.00 74.88 265 ALA A CA 1
ATOM 1989 C C . ALA A 1 265 ? 21.535 -2.157 24.546 1.00 74.88 265 ALA A C 1
ATOM 1991 O O . ALA A 1 265 ? 21.356 -2.230 25.755 1.00 74.88 265 ALA A O 1
ATOM 1992 N N . SER A 1 266 ? 20.569 -2.491 23.680 1.00 66.06 266 SER A N 1
ATOM 1993 C CA . SER A 1 266 ? 19.223 -2.902 24.118 1.00 66.06 266 SER A CA 1
ATOM 1994 C C . SER A 1 266 ? 19.172 -4.232 24.886 1.00 66.06 266 SER A C 1
ATOM 1996 O O . SER A 1 266 ? 18.181 -4.501 25.558 1.00 66.06 266 SER A O 1
ATOM 1998 N N . GLN A 1 267 ? 20.215 -5.063 24.784 1.00 67.12 267 GLN A N 1
ATOM 1999 C CA . GLN A 1 267 ? 20.349 -6.322 25.529 1.00 67.12 267 GLN A CA 1
ATOM 2000 C C . GLN A 1 267 ? 21.038 -6.130 26.888 1.00 67.12 267 GLN A C 1
ATOM 2002 O O . GLN A 1 267 ? 20.877 -6.968 27.765 1.00 67.12 267 GLN A O 1
ATOM 2007 N N . GLU A 1 268 ? 21.820 -5.060 27.062 1.00 71.81 268 GLU A N 1
ATOM 2008 C CA . GLU A 1 268 ? 22.492 -4.739 28.331 1.00 71.81 268 GLU A CA 1
ATOM 2009 C C . GLU A 1 268 ? 21.554 -4.031 29.324 1.00 71.81 268 GLU A C 1
ATOM 2011 O O . GLU A 1 268 ? 21.761 -4.120 30.533 1.00 71.81 268 GLU A O 1
ATOM 2016 N N . ASP A 1 269 ? 20.506 -3.376 28.816 1.00 59.06 269 ASP A N 1
ATOM 2017 C CA . ASP A 1 269 ? 19.482 -2.676 29.603 1.00 59.06 269 ASP A CA 1
ATOM 2018 C C . ASP A 1 269 ? 18.282 -3.570 30.016 1.00 59.06 269 ASP A C 1
ATOM 2020 O O . ASP A 1 269 ? 17.342 -3.075 30.647 1.00 59.06 269 ASP A O 1
ATOM 2024 N N . ALA A 1 270 ? 18.289 -4.864 29.656 1.00 49.19 270 ALA A N 1
ATOM 2025 C CA . ALA A 1 270 ? 17.218 -5.845 29.906 1.00 49.19 270 ALA A CA 1
ATOM 2026 C C . ALA A 1 270 ? 17.581 -6.856 31.007 1.00 49.19 270 ALA A C 1
ATOM 2028 O O . ALA A 1 270 ? 16.677 -7.185 31.814 1.00 49.19 270 ALA A O 1
#

Foldseek 3Di:
DDDDDPDDDPDDDDPPPVCVLLVLQVVLVVPAAQKKAKDQDDAPCCVVFPGAMWGWDPVLADRSAHTKTAGPPHGFWIFHQAPQQKTETAGPVCSVNSPPDGFKIFCHHDGRNQDPQNQDQQRMFGQHPNDTDGGSRIHMDGDHPVRSVVVVLVPPDPPPLPCLQVQLLVCLLQVHDCDVCSVPVQPCPQLVVQLVVQQVCLVVVLVVVVVPDPDDPPPVVVVVVSVVSSVVSSVVSSVVSNVVSVVSVVSNVVSNVNSNVNNVVVVVVD

Radius of gyration: 28.92 Å; chains: 1; bounding box: 87×38×97 Å

Sequence (270 aa):
MSHEKEEGWWDEALPEAEDAPAAAWNAAAARGPAAVTIAGATGEDVDENVNGMFDRVPAERRAGGAPVYRRRGVGDRWLLLAFTNQWYVGDTEDKDAREASGWACTATPVAAGTLPHEVPAGGWEVVVDGKYDPQPAVAVRGVTKAEALAIAETDDDAFSMGKGTERIYAIASTGSEVTPEVFGIGLVGSIIWNSVMGFIIGLLMPILALSSNSHNLWDFQGAYETLINICWIIPTTTLLGAVYGALNYGKRAVALRRGKADYLASQEDA

Secondary structure (DSSP, 8-state):
--------SSSSS-SHHHHHHHHHHHHHHHHS-SEEEEE---STTHHHHTSEEEEE-GGGPPTTPPP-EEESSSTT-EEEE-TTS-EEEE-HHHHHHT-S-SSEEESSPPPTT--GGGSPTT-EEEEETTEEEE-TT-EEEEE-HHHHHHHHHHHS-TT--SSHHHHHHHHHTTT----TTTT-SHHHHHHHHHHHHHHHHHHHHHHHHHHH----TT-HHHHHHHHHHHHHHHHHHHHHHHHHHHHHHHHHHHHHHHHHHHHHHHHH--